Protein AF-A0A975BNE8-F1 (afdb_monomer_lite)

InterPro domains:
  IPR011604 PD-(D/E)XK endonuclease-like domain superfamily [G3DSA:3.90.320.10] (37-218)
  IPR022765 Dna2/Cas4, domain of unknown function DUF83 [PF01930] (61-216)

Structure (mmCIF, N/CA/C/O backbone):
data_AF-A0A975BNE8-F1
#
_entry.id   AF-A0A975BNE8-F1
#
loop_
_atom_site.group_PDB
_atom_site.id
_atom_site.type_symbol
_atom_site.label_atom_id
_atom_site.label_alt_id
_atom_site.label_comp_id
_atom_site.label_asym_id
_atom_site.label_entity_id
_atom_site.label_seq_id
_atom_site.pdbx_PDB_ins_code
_atom_site.Cartn_x
_atom_site.Cartn_y
_atom_site.Cartn_z
_atom_site.occupancy
_atom_site.B_iso_or_equiv
_atom_site.auth_seq_id
_atom_site.auth_comp_id
_atom_site.auth_asym_id
_atom_site.auth_atom_id
_atom_site.pdbx_PDB_model_num
ATOM 1 N N . MET A 1 1 ? 4.717 -58.106 9.404 1.00 38.81 1 MET A N 1
ATOM 2 C CA . MET A 1 1 ? 4.349 -56.757 8.925 1.00 38.81 1 MET A CA 1
ATOM 3 C C . MET A 1 1 ? 3.064 -56.900 8.132 1.00 38.81 1 MET A C 1
ATOM 5 O O . MET A 1 1 ? 2.990 -57.787 7.295 1.00 38.81 1 MET A O 1
ATOM 9 N N . ARG A 1 2 ? 2.017 -56.162 8.509 1.00 31.45 2 ARG A N 1
ATOM 10 C CA . ARG A 1 2 ? 0.697 -56.197 7.866 1.00 31.45 2 ARG A CA 1
ATOM 11 C C . ARG A 1 2 ? 0.665 -55.091 6.810 1.00 31.45 2 ARG A C 1
ATOM 13 O O . ARG A 1 2 ? 0.761 -53.933 7.193 1.00 31.45 2 ARG A O 1
ATOM 20 N N . GLU A 1 3 ? 0.488 -55.435 5.541 1.00 32.03 3 GLU A N 1
ATOM 21 C CA . GLU A 1 3 ? 0.071 -54.485 4.504 1.00 32.03 3 GLU A CA 1
ATOM 22 C C . GLU A 1 3 ? -1.384 -54.784 4.147 1.00 32.03 3 GLU A C 1
ATOM 24 O O . GLU A 1 3 ? -1.732 -55.861 3.662 1.00 32.03 3 GLU A O 1
ATOM 29 N N . GLY A 1 4 ? -2.259 -53.847 4.505 1.00 32.34 4 GLY A N 1
ATOM 30 C CA . GLY A 1 4 ? -3.682 -53.881 4.219 1.00 32.34 4 GLY A CA 1
ATOM 31 C C . GLY A 1 4 ? -4.021 -52.854 3.146 1.00 32.34 4 GLY A C 1
ATOM 32 O O . GLY A 1 4 ? -3.763 -51.675 3.334 1.00 32.34 4 GLY A O 1
ATOM 33 N N . ARG A 1 5 ? -4.594 -53.360 2.049 1.00 34.19 5 ARG A N 1
ATOM 34 C CA . ARG A 1 5 ? -5.631 -52.780 1.172 1.00 34.19 5 ARG A CA 1
ATOM 35 C C . ARG A 1 5 ? -5.728 -51.251 1.096 1.00 34.19 5 ARG A C 1
ATOM 37 O O . ARG A 1 5 ? -6.170 -50.609 2.041 1.00 34.19 5 ARG A O 1
ATOM 44 N N . ASN A 1 6 ? -5.556 -50.733 -0.117 1.00 32.12 6 ASN A N 1
ATOM 45 C CA . ASN A 1 6 ? -6.145 -49.468 -0.541 1.00 32.12 6 ASN A CA 1
ATOM 46 C C . ASN A 1 6 ? -7.027 -49.735 -1.779 1.00 32.12 6 ASN A C 1
ATOM 48 O O . ASN A 1 6 ? -6.474 -50.090 -2.822 1.00 32.12 6 ASN A O 1
ATOM 52 N N . PRO A 1 7 ? -8.369 -49.668 -1.694 1.00 36.06 7 PRO A N 1
ATOM 53 C CA . PRO A 1 7 ? -9.224 -49.668 -2.869 1.00 36.06 7 PRO A CA 1
ATOM 54 C C . PRO A 1 7 ? -9.505 -48.236 -3.347 1.00 36.06 7 PRO A C 1
ATOM 56 O O . PRO A 1 7 ? -9.566 -47.287 -2.572 1.00 36.06 7 PRO A O 1
ATOM 59 N N . ALA A 1 8 ? -9.646 -48.141 -4.664 1.00 29.88 8 ALA A N 1
ATOM 60 C CA . ALA A 1 8 ? -9.825 -46.959 -5.491 1.00 29.88 8 ALA A CA 1
ATOM 61 C C . ALA A 1 8 ? -10.967 -46.011 -5.081 1.00 29.88 8 ALA A C 1
ATOM 63 O O . ALA A 1 8 ? -12.003 -46.452 -4.589 1.00 29.88 8 ALA A O 1
ATOM 64 N N . PHE A 1 9 ? -10.820 -44.734 -5.449 1.00 28.14 9 PHE A N 1
ATOM 65 C CA . PHE A 1 9 ? -11.946 -43.850 -5.750 1.00 28.14 9 PHE A CA 1
ATOM 66 C C . PHE A 1 9 ? -11.742 -43.208 -7.131 1.00 28.14 9 PHE A C 1
ATOM 68 O O . PHE A 1 9 ? -10.725 -42.569 -7.396 1.00 28.14 9 PHE A O 1
ATOM 75 N N . SER A 1 10 ? -12.712 -43.471 -8.005 1.00 30.00 10 SER A N 1
ATOM 76 C CA . SER A 1 10 ? -12.930 -42.885 -9.333 1.00 30.00 10 SER A CA 1
ATOM 77 C C . SER A 1 10 ? -13.684 -41.551 -9.188 1.00 30.00 10 SER A C 1
ATOM 79 O O . SER A 1 10 ? -14.381 -41.386 -8.184 1.00 30.00 10 SER A O 1
ATOM 81 N N . PRO A 1 11 ? -13.568 -40.614 -10.150 1.00 40.56 11 PRO A N 1
ATOM 82 C CA . PRO A 1 11 ? -14.193 -39.296 -10.079 1.00 40.56 11 PRO A CA 1
ATOM 83 C C . PRO A 1 11 ? -15.643 -39.340 -10.577 1.00 40.56 11 PRO A C 1
ATOM 85 O O . PRO A 1 11 ? -15.909 -40.028 -11.557 1.00 40.56 11 PRO A O 1
ATOM 88 N N . ASP A 1 12 ? -16.551 -38.641 -9.890 1.00 29.58 12 ASP A N 1
ATOM 89 C CA . ASP A 1 12 ? -17.676 -37.856 -10.436 1.00 29.58 12 ASP A CA 1
ATOM 90 C C . ASP A 1 12 ? -18.656 -37.438 -9.318 1.00 29.58 12 ASP A C 1
ATOM 92 O O . ASP A 1 12 ? -18.679 -38.043 -8.252 1.00 29.58 12 ASP A O 1
ATOM 96 N N . GLU A 1 13 ? -19.461 -36.408 -9.614 1.00 30.89 13 GLU A N 1
ATOM 97 C CA . GLU A 1 13 ? -20.483 -35.702 -8.805 1.00 30.89 13 GLU A CA 1
ATOM 98 C C . GLU A 1 13 ? -19.982 -34.477 -8.010 1.00 30.89 13 GLU A C 1
ATOM 100 O O . GLU A 1 13 ? -19.111 -34.569 -7.157 1.00 30.89 13 GLU A O 1
ATOM 105 N N . ALA A 1 14 ? -20.514 -33.263 -8.167 1.00 29.80 14 ALA A N 1
ATOM 106 C CA . ALA A 1 14 ? -21.533 -32.733 -9.066 1.00 29.80 14 ALA A CA 1
ATOM 107 C C . ALA A 1 14 ? -21.397 -31.194 -9.082 1.00 29.80 14 ALA A C 1
ATOM 109 O O . ALA A 1 14 ? -21.245 -30.559 -8.037 1.00 29.80 14 ALA A O 1
ATOM 110 N N . LEU A 1 15 ? -21.460 -30.592 -10.271 1.00 28.80 15 LEU A N 1
ATOM 111 C CA . LEU A 1 15 ? -21.579 -29.145 -10.465 1.00 28.80 15 LEU A CA 1
ATOM 112 C C . LEU A 1 15 ? -22.997 -28.694 -10.074 1.00 28.80 15 LEU A C 1
ATOM 114 O O . LEU A 1 15 ? -23.976 -29.145 -10.665 1.00 28.80 15 LEU A O 1
ATOM 118 N N . SER A 1 16 ? -23.101 -27.790 -9.098 1.00 30.81 16 SER A N 1
ATOM 119 C CA . SER A 1 16 ? -24.339 -27.063 -8.778 1.00 30.81 16 SER A CA 1
ATOM 120 C C . SER A 1 16 ? -24.470 -25.822 -9.684 1.00 30.81 16 SER A C 1
ATOM 122 O O . SER A 1 16 ? -23.451 -25.171 -9.934 1.00 30.81 16 SER A O 1
ATOM 124 N N . PRO A 1 17 ? -25.672 -25.462 -10.187 1.00 32.69 17 PRO A N 1
ATOM 125 C CA . PRO A 1 17 ? -25.829 -24.478 -11.262 1.00 32.69 17 PRO A CA 1
ATOM 126 C C . PRO A 1 17 ? -25.855 -23.006 -10.809 1.00 32.69 17 PRO A C 1
ATOM 128 O O . PRO A 1 17 ? -25.971 -22.126 -11.655 1.00 32.69 17 PRO A O 1
ATOM 131 N N . ASP A 1 18 ? -25.672 -22.706 -9.521 1.00 37.25 18 ASP A N 1
ATOM 132 C CA . ASP A 1 18 ? -25.600 -21.329 -9.013 1.00 37.25 18 ASP A CA 1
ATOM 133 C C . ASP A 1 18 ? -24.194 -21.011 -8.480 1.00 37.25 18 ASP A C 1
ATOM 135 O O . ASP A 1 18 ? -23.892 -21.131 -7.292 1.00 37.25 18 ASP A O 1
ATOM 139 N N . GLY A 1 19 ? -23.308 -20.596 -9.391 1.00 33.34 19 GLY A N 1
ATOM 140 C CA . GLY A 1 19 ? -21.897 -20.267 -9.151 1.00 33.34 19 GLY A CA 1
ATOM 141 C C . GLY A 1 19 ? -21.650 -18.984 -8.347 1.00 33.34 19 GLY A C 1
ATOM 142 O O . GLY A 1 19 ? -20.956 -18.084 -8.811 1.00 33.34 19 GLY A O 1
ATOM 143 N N . LYS A 1 20 ? -22.185 -18.887 -7.127 1.00 32.69 20 LYS A N 1
ATOM 144 C CA . LYS A 1 20 ? -21.753 -17.894 -6.132 1.00 32.69 20 LYS A CA 1
ATOM 145 C C . LYS A 1 20 ? -21.085 -18.613 -4.970 1.00 32.69 20 LYS A C 1
ATOM 147 O O . LYS A 1 20 ? -21.759 -19.089 -4.058 1.00 32.69 20 LYS A O 1
ATOM 152 N N . SER A 1 21 ? -19.752 -18.640 -4.967 1.00 28.30 21 SER A N 1
ATOM 153 C CA . SER A 1 21 ? -18.983 -18.958 -3.766 1.00 28.30 21 SER A CA 1
ATOM 154 C C . SER A 1 21 ? -19.220 -17.851 -2.737 1.00 28.30 21 SER A C 1
ATOM 15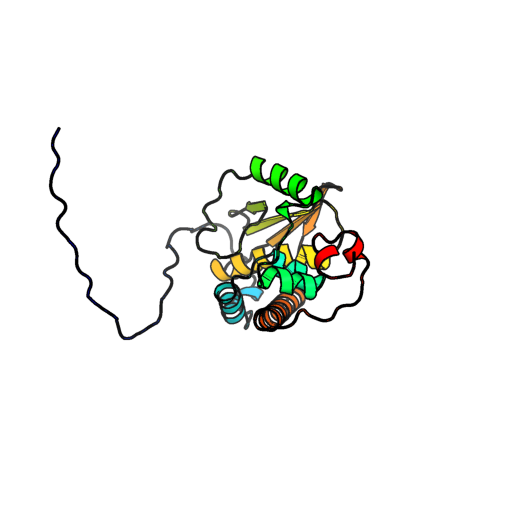6 O O . SER A 1 21 ? -18.531 -16.832 -2.710 1.00 28.30 21 SER A O 1
ATOM 158 N N . ARG A 1 22 ? -20.232 -18.017 -1.881 1.00 30.34 22 ARG A N 1
ATOM 159 C CA . ARG A 1 22 ? -20.265 -17.289 -0.614 1.00 30.34 22 ARG A CA 1
ATOM 160 C C . ARG A 1 22 ? -19.103 -17.823 0.208 1.00 30.34 22 ARG A C 1
ATOM 162 O O . ARG A 1 22 ? -19.203 -18.907 0.774 1.00 30.34 22 ARG A O 1
ATOM 169 N N . VAL A 1 23 ? -18.001 -17.081 0.238 1.00 34.25 23 VAL A N 1
ATOM 170 C CA . VAL A 1 23 ? -16.924 -17.315 1.197 1.00 34.25 23 VAL A CA 1
ATOM 171 C C . VAL A 1 23 ? -17.537 -17.118 2.581 1.00 34.25 23 VAL A C 1
ATOM 173 O O . VAL A 1 23 ? -17.843 -16.003 2.999 1.00 34.25 23 VAL A O 1
ATOM 176 N N . SER A 1 24 ? -17.822 -18.223 3.260 1.00 28.88 24 SER A N 1
ATOM 177 C CA . SER A 1 24 ? -18.236 -18.225 4.653 1.00 28.88 24 SER A CA 1
ATOM 178 C C . SER A 1 24 ? -17.028 -17.827 5.498 1.00 28.88 24 SER A C 1
ATOM 180 O O . SER A 1 24 ? -16.169 -18.661 5.779 1.00 28.88 24 SER A O 1
ATOM 182 N N . LEU A 1 25 ? -16.947 -16.548 5.871 1.00 36.34 25 LEU A N 1
ATOM 183 C CA . LEU A 1 25 ? -16.030 -16.077 6.908 1.00 36.34 25 LEU A CA 1
ATOM 184 C C . LEU A 1 25 ? -16.279 -16.893 8.192 1.00 36.34 25 LEU A C 1
ATOM 186 O O . LEU A 1 25 ? -17.440 -17.030 8.598 1.00 36.34 25 LEU A O 1
ATOM 190 N N . PRO A 1 26 ? -15.240 -17.458 8.832 1.00 31.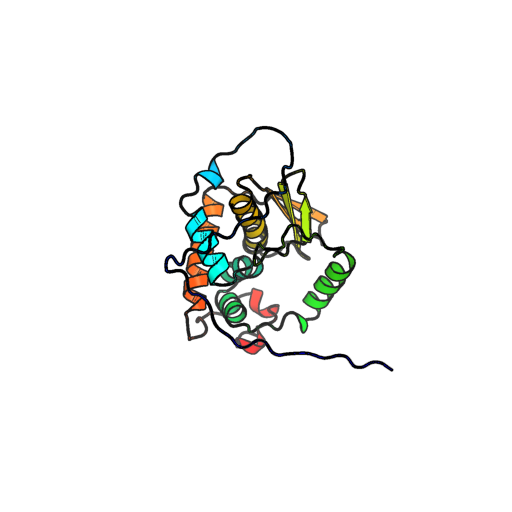69 26 PRO A N 1
ATOM 191 C CA . PRO A 1 26 ? -15.412 -18.204 10.067 1.00 31.69 26 PRO A CA 1
ATOM 192 C C . PRO A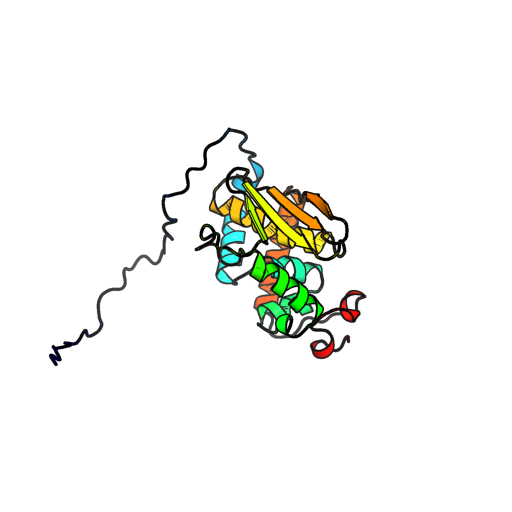 1 26 ? -16.008 -17.295 11.148 1.00 31.69 26 PRO A C 1
ATOM 194 O O . PRO A 1 26 ? -15.519 -16.206 11.444 1.00 31.69 26 PRO A O 1
ATOM 197 N N . LEU A 1 27 ? -17.106 -17.773 11.725 1.00 32.53 27 LEU A N 1
ATOM 198 C CA . LEU A 1 27 ? -17.965 -17.117 12.709 1.00 32.53 27 LEU A CA 1
ATOM 199 C C . LEU A 1 27 ? -17.313 -17.075 14.103 1.00 32.53 27 LEU A C 1
ATOM 201 O O . LEU A 1 27 ? -17.910 -17.502 15.079 1.00 32.53 27 LEU A O 1
ATOM 205 N N . PHE A 1 28 ? -16.079 -16.593 14.229 1.00 35.22 28 PHE A N 1
ATOM 206 C CA . PHE A 1 28 ? -15.416 -16.493 15.531 1.00 35.22 28 PHE A CA 1
ATOM 207 C C . PHE A 1 28 ? -14.425 -15.340 15.559 1.00 35.22 28 PHE A C 1
ATOM 209 O O . PHE A 1 28 ? -13.257 -15.598 15.379 1.00 35.22 28 PHE A O 1
ATOM 216 N N . PHE A 1 29 ? -14.864 -14.102 15.817 1.00 35.12 29 PHE A N 1
ATOM 217 C CA . PHE A 1 29 ? -14.046 -13.058 16.469 1.00 35.12 29 PHE A CA 1
ATOM 218 C C . PHE A 1 29 ? -14.952 -11.909 16.945 1.00 35.12 29 PHE A C 1
ATOM 220 O O . PHE A 1 29 ? -15.030 -10.829 16.360 1.00 35.12 29 PHE A O 1
ATOM 227 N N . PHE A 1 30 ? -15.675 -12.135 18.044 1.00 34.56 30 PHE A N 1
ATOM 228 C CA . PHE A 1 30 ? -16.283 -11.043 18.804 1.00 34.56 30 PHE A CA 1
ATOM 229 C C . PHE A 1 30 ? -15.216 -10.436 19.721 1.00 34.56 30 PHE A C 1
ATOM 231 O O . PHE A 1 30 ? -15.018 -10.885 20.843 1.00 34.56 30 PHE A O 1
ATOM 238 N N . CYS A 1 31 ? -14.521 -9.403 19.248 1.00 32.38 31 CYS A N 1
ATOM 239 C CA . CYS A 1 31 ? -13.783 -8.501 20.131 1.00 32.38 31 CYS A CA 1
ATOM 240 C C . CYS A 1 31 ? -14.790 -7.492 20.734 1.00 32.38 31 CYS A C 1
ATOM 242 O O . CYS A 1 31 ? -15.423 -6.755 19.966 1.00 32.38 31 CYS A O 1
ATOM 244 N N . PRO A 1 32 ? -15.019 -7.454 22.058 1.00 43.28 32 PRO A N 1
ATOM 245 C CA . PRO A 1 32 ? -15.711 -6.337 22.694 1.00 43.28 32 PRO A CA 1
ATOM 246 C C . PRO A 1 32 ? -14.697 -5.180 22.764 1.00 43.28 32 PRO A C 1
ATOM 248 O O . PRO A 1 32 ? -13.552 -5.402 23.119 1.00 43.28 32 PRO A O 1
ATOM 251 N N . VAL A 1 33 ? -15.008 -3.950 22.354 1.00 41.81 33 VAL A N 1
ATOM 252 C CA . VAL A 1 33 ? -15.482 -2.913 23.282 1.00 41.81 33 VAL A CA 1
ATOM 253 C C . VAL A 1 33 ? -15.840 -1.628 22.496 1.00 41.81 33 VAL A C 1
ATOM 255 O O . VAL A 1 33 ? -15.192 -1.240 21.536 1.00 41.81 33 VAL A O 1
ATOM 258 N N . HIS A 1 34 ? -16.924 -0.998 22.955 1.00 36.22 34 HIS A N 1
ATOM 259 C CA . HIS A 1 34 ? -17.346 0.410 22.838 1.00 36.22 34 HIS A CA 1
ATOM 260 C C . HIS A 1 34 ? -17.423 1.115 21.469 1.00 36.22 34 HIS A C 1
ATOM 262 O O . HIS A 1 34 ? -16.514 1.780 20.992 1.00 36.22 34 HIS A O 1
ATOM 268 N N . LYS A 1 35 ? -18.665 1.127 20.964 1.00 38.75 35 LYS A N 1
ATOM 269 C CA . LYS A 1 35 ? -19.410 2.273 20.404 1.00 38.75 35 LYS A CA 1
ATOM 270 C C . LYS A 1 35 ? -18.641 3.608 20.272 1.00 38.75 35 LYS A C 1
ATOM 272 O O . LYS A 1 35 ? -18.944 4.565 20.979 1.00 38.75 35 LYS A O 1
ATOM 277 N N . ARG A 1 36 ? -17.808 3.735 19.244 1.00 38.38 36 ARG A N 1
ATOM 278 C CA . ARG A 1 36 ? -17.895 4.851 18.290 1.00 38.38 36 ARG A CA 1
ATOM 279 C C . ARG A 1 36 ? -17.715 4.260 16.902 1.00 38.38 36 ARG A C 1
ATOM 281 O O . ARG A 1 36 ? -16.609 4.026 16.446 1.00 38.38 36 ARG A O 1
ATOM 288 N N . ARG A 1 37 ? -18.844 3.924 16.278 1.00 39.25 37 ARG A N 1
ATOM 289 C CA . ARG A 1 37 ? -18.882 3.597 14.855 1.00 39.25 37 ARG A CA 1
ATOM 290 C C . ARG A 1 37 ? -18.571 4.890 14.113 1.00 39.25 37 ARG A C 1
ATOM 292 O O . ARG A 1 37 ? -19.420 5.780 14.124 1.00 39.25 37 ARG A O 1
ATOM 299 N N . THR A 1 38 ? -17.405 5.018 13.497 1.00 48.59 38 THR A N 1
ATOM 300 C CA . THR A 1 38 ? -17.226 6.064 12.490 1.00 48.59 38 THR A CA 1
ATOM 301 C C . THR A 1 38 ? -17.722 5.511 11.162 1.00 48.59 38 THR A C 1
ATOM 303 O O . THR A 1 38 ? -17.348 4.431 10.716 1.00 48.59 38 THR A O 1
ATOM 306 N N . ILE A 1 39 ? -18.656 6.247 10.573 1.00 56.69 39 ILE A N 1
ATOM 307 C CA . ILE A 1 39 ? -19.514 5.848 9.452 1.00 56.69 39 ILE A CA 1
ATOM 308 C C . ILE A 1 39 ? -18.732 5.744 8.122 1.00 56.69 39 ILE A C 1
ATOM 310 O O . ILE A 1 39 ? -19.223 5.170 7.154 1.00 56.69 39 ILE A O 1
ATOM 314 N N . MET A 1 40 ? -17.506 6.276 8.067 1.00 65.94 40 MET A N 1
ATOM 315 C CA . MET A 1 40 ? -16.811 6.563 6.808 1.00 65.94 40 MET A CA 1
ATOM 316 C C . MET A 1 40 ? -16.498 5.325 5.961 1.00 65.94 40 MET A C 1
ATOM 318 O O . MET A 1 40 ? -16.820 5.329 4.778 1.00 65.94 40 MET A O 1
ATOM 322 N N . ILE A 1 41 ? -15.924 4.259 6.534 1.00 69.31 41 ILE A N 1
ATOM 323 C CA . ILE A 1 41 ? -15.561 3.066 5.743 1.00 69.31 41 ILE A CA 1
ATOM 324 C C . ILE A 1 41 ? -16.802 2.238 5.386 1.00 69.31 41 ILE A C 1
ATOM 326 O O . ILE A 1 41 ? -16.898 1.743 4.268 1.00 69.31 41 ILE A O 1
ATOM 330 N N . GLN A 1 42 ? -17.793 2.153 6.283 1.00 65.06 42 GLN A N 1
ATOM 331 C CA . GLN A 1 42 ? -19.050 1.437 6.012 1.00 65.06 42 GLN A CA 1
ATOM 332 C C . GLN A 1 42 ? -19.876 2.093 4.894 1.00 65.06 42 GLN A C 1
ATOM 334 O O . GLN A 1 42 ? -20.613 1.404 4.196 1.00 65.06 42 GLN A O 1
ATOM 339 N N . ASN A 1 43 ? -19.721 3.404 4.695 1.00 77.19 43 ASN A N 1
ATOM 340 C CA . ASN A 1 43 ? -20.372 4.151 3.618 1.00 77.19 43 ASN A CA 1
ATOM 341 C C . ASN A 1 43 ? -19.441 4.431 2.430 1.00 77.19 43 ASN A C 1
ATOM 343 O O . ASN A 1 43 ? -19.821 5.154 1.502 1.00 77.19 43 ASN A O 1
ATOM 347 N N . TRP A 1 44 ? -18.221 3.892 2.433 1.00 89.75 44 TRP A N 1
ATOM 348 C CA . TRP A 1 44 ? -17.315 4.070 1.313 1.00 89.75 44 TRP A CA 1
ATOM 349 C C . TRP A 1 44 ? -17.818 3.246 0.129 1.00 89.75 44 TRP A C 1
ATOM 351 O O . TRP A 1 44 ? -17.635 2.034 0.068 1.00 89.75 44 TRP A O 1
ATOM 361 N N . LYS A 1 45 ? -18.443 3.923 -0.841 1.00 91.31 45 LYS A N 1
ATOM 362 C CA . LYS A 1 45 ? -19.098 3.314 -2.016 1.00 91.31 45 LYS A CA 1
ATOM 363 C C . LYS A 1 45 ? -18.216 2.369 -2.847 1.00 91.31 45 LYS A C 1
ATOM 365 O O . LYS A 1 45 ? -18.732 1.638 -3.683 1.00 91.31 45 LYS A O 1
ATOM 370 N N . HIS A 1 46 ? -16.899 2.424 -2.658 1.00 94.12 46 HIS A N 1
ATOM 371 C CA . HIS A 1 46 ? -15.923 1.614 -3.375 1.00 94.12 46 HIS A CA 1
ATOM 372 C C . HIS A 1 46 ? -15.455 0.375 -2.603 1.00 94.12 46 HIS A C 1
ATOM 374 O O . HIS A 1 46 ? -14.678 -0.385 -3.168 1.00 94.12 46 HIS A O 1
ATOM 380 N N . ALA A 1 47 ? -15.898 0.150 -1.359 1.00 91.06 47 ALA A N 1
ATOM 381 C CA . ALA A 1 47 ? -15.382 -0.916 -0.495 1.00 91.06 47 ALA A CA 1
ATOM 382 C C . ALA A 1 47 ? -15.410 -2.302 -1.163 1.00 91.06 47 ALA A C 1
ATOM 384 O O . ALA A 1 47 ? -14.366 -2.944 -1.268 1.00 91.06 47 ALA A O 1
ATOM 385 N N . ASP A 1 48 ? -16.566 -2.715 -1.689 1.00 89.12 48 ASP A N 1
ATOM 386 C CA . ASP A 1 48 ? -16.729 -4.030 -2.321 1.00 89.12 48 ASP A CA 1
ATOM 387 C C . ASP A 1 48 ? -15.875 -4.167 -3.589 1.00 89.12 48 ASP A C 1
ATOM 389 O O . ASP A 1 48 ? -15.161 -5.152 -3.762 1.00 89.12 48 ASP A O 1
ATOM 393 N N . ALA A 1 49 ? -15.899 -3.152 -4.458 1.00 94.31 49 ALA A N 1
ATOM 394 C CA . ALA A 1 49 ? -15.125 -3.151 -5.700 1.00 94.31 49 ALA A CA 1
ATOM 395 C C . ALA A 1 49 ? -13.610 -3.098 -5.440 1.00 94.31 49 ALA A C 1
ATOM 397 O O . ALA A 1 49 ? -12.823 -3.683 -6.179 1.00 94.31 49 ALA A O 1
ATOM 398 N N . PHE A 1 50 ? -13.189 -2.396 -4.388 1.00 94.94 50 PHE A N 1
ATOM 399 C CA . PHE A 1 50 ? -11.796 -2.340 -3.969 1.00 94.94 50 PHE A CA 1
ATOM 400 C C . PHE A 1 50 ? -11.338 -3.704 -3.454 1.00 94.94 50 PHE A C 1
ATOM 402 O O . PHE A 1 50 ? -10.288 -4.184 -3.875 1.00 94.94 50 PHE A O 1
ATOM 409 N N . TYR A 1 51 ? -12.131 -4.332 -2.581 1.00 87.56 51 TYR A N 1
ATOM 410 C CA . TYR A 1 51 ? -11.834 -5.653 -2.035 1.00 87.56 51 TYR A CA 1
ATOM 411 C C . TYR A 1 51 ? -11.753 -6.710 -3.144 1.00 87.56 51 TYR A C 1
ATOM 413 O O . TYR A 1 51 ? -10.766 -7.436 -3.215 1.00 87.56 51 TYR A O 1
ATOM 421 N N . GLU A 1 52 ? -12.740 -6.746 -4.047 1.00 89.94 52 GLU A N 1
ATOM 422 C CA . GLU A 1 52 ? -12.751 -7.643 -5.212 1.00 89.94 52 GLU A CA 1
ATOM 423 C C . GLU A 1 52 ? -11.487 -7.487 -6.056 1.00 89.94 52 GLU A C 1
ATOM 425 O O . GLU A 1 52 ? -10.821 -8.475 -6.358 1.00 89.94 52 GLU A O 1
ATOM 430 N N . ARG A 1 53 ? -11.115 -6.247 -6.395 1.00 94.06 53 ARG A N 1
ATOM 431 C CA . ARG A 1 53 ? -9.939 -5.982 -7.226 1.00 94.06 53 ARG A CA 1
ATOM 432 C C . ARG A 1 53 ? -8.653 -6.429 -6.543 1.00 94.06 53 ARG A C 1
ATOM 434 O O . ARG A 1 53 ? -7.766 -6.973 -7.200 1.00 94.06 53 ARG A O 1
ATOM 441 N N . VAL A 1 54 ? -8.533 -6.166 -5.242 1.00 89.06 54 VAL A N 1
ATOM 442 C CA . VAL A 1 54 ? -7.376 -6.580 -4.442 1.00 89.06 54 VAL A CA 1
ATOM 443 C C . VAL A 1 54 ? -7.248 -8.098 -4.428 1.00 89.06 54 VAL A C 1
ATOM 445 O O . VAL A 1 54 ? -6.149 -8.595 -4.666 1.00 89.06 54 VAL A O 1
ATOM 448 N N . ASP A 1 55 ? -8.348 -8.813 -4.205 1.00 85.12 55 ASP A N 1
ATOM 449 C CA . ASP A 1 55 ? -8.374 -10.275 -4.159 1.00 85.12 55 ASP A CA 1
ATOM 450 C C . ASP A 1 55 ? -8.053 -10.889 -5.530 1.00 85.12 55 ASP A C 1
ATOM 452 O O . ASP A 1 55 ? -7.073 -11.621 -5.674 1.00 85.12 55 ASP A O 1
ATOM 456 N N . ARG A 1 56 ? -8.787 -10.491 -6.579 1.00 91.19 56 ARG A N 1
ATOM 457 C CA . ARG A 1 56 ? -8.616 -11.009 -7.946 1.00 91.19 56 ARG A CA 1
ATOM 458 C C . ARG A 1 56 ? -7.200 -10.826 -8.488 1.00 91.19 56 ARG A C 1
ATOM 460 O O . ARG A 1 56 ? -6.711 -11.685 -9.218 1.00 91.19 56 ARG A O 1
ATOM 467 N N . LEU A 1 57 ? -6.559 -9.697 -8.188 1.00 89.50 57 LEU A N 1
ATOM 468 C CA . LEU A 1 57 ? -5.210 -9.384 -8.673 1.00 89.50 57 LEU A CA 1
ATOM 469 C C . LEU A 1 57 ? -4.103 -9.787 -7.689 1.00 89.50 57 LEU A C 1
ATOM 471 O O . LEU A 1 57 ? -2.930 -9.551 -7.979 1.00 89.50 57 LEU A O 1
ATOM 475 N N . GLY A 1 58 ? -4.442 -10.346 -6.523 1.00 87.88 58 GLY A N 1
ATOM 476 C CA . GLY A 1 58 ? -3.465 -10.680 -5.489 1.00 87.88 58 GLY A CA 1
ATOM 477 C C . GLY A 1 58 ? -2.670 -9.464 -4.994 1.00 87.88 58 GLY A C 1
ATOM 478 O O . GLY A 1 58 ? -1.460 -9.551 -4.776 1.00 87.88 58 GLY A O 1
ATOM 479 N N . LEU A 1 59 ? -3.313 -8.299 -4.849 1.00 89.38 59 LEU A N 1
ATOM 480 C CA . LEU A 1 59 ? -2.640 -7.075 -4.407 1.00 89.38 59 LEU A CA 1
ATOM 481 C C . LEU A 1 59 ? -2.295 -7.137 -2.916 1.00 89.38 59 LEU A C 1
ATOM 483 O O . LEU A 1 59 ? -2.968 -7.763 -2.104 1.00 89.38 59 LEU A O 1
ATOM 487 N N . HIS A 1 60 ? -1.217 -6.453 -2.542 1.00 90.38 60 HIS A N 1
ATOM 488 C CA . HIS A 1 60 ? -0.612 -6.492 -1.209 1.00 90.38 60 HIS A CA 1
ATOM 489 C C . HIS A 1 60 ? -0.107 -5.092 -0.866 1.00 90.38 60 HIS A C 1
ATOM 491 O O . HIS A 1 60 ? 0.090 -4.267 -1.763 1.00 90.38 60 HIS A O 1
ATOM 497 N N . GLY A 1 61 ? 0.200 -4.827 0.404 1.00 90.19 61 GLY A N 1
ATOM 498 C CA . GLY A 1 61 ? 0.610 -3.490 0.850 1.00 90.19 61 GLY A CA 1
ATOM 499 C C . GLY A 1 61 ? 1.790 -2.889 0.066 1.00 90.19 61 GLY A C 1
ATOM 500 O O . GLY A 1 61 ? 1.792 -1.696 -0.244 1.00 90.19 61 GLY A O 1
ATOM 501 N N . LEU A 1 62 ? 2.766 -3.711 -0.339 1.00 90.88 62 LEU A N 1
ATOM 502 C CA . LEU A 1 62 ? 3.902 -3.252 -1.148 1.00 90.88 62 LEU A CA 1
ATOM 503 C C . LEU A 1 62 ? 3.494 -2.735 -2.534 1.00 90.88 62 LEU A C 1
ATOM 505 O O . LEU A 1 62 ? 4.114 -1.788 -3.018 1.00 90.88 62 LEU A O 1
ATOM 509 N N . HIS A 1 63 ? 2.445 -3.282 -3.154 1.00 94.88 63 HIS A N 1
ATOM 510 C CA . HIS A 1 63 ? 1.941 -2.795 -4.442 1.00 94.88 63 HIS A CA 1
ATOM 511 C C . HIS A 1 63 ? 1.483 -1.333 -4.333 1.00 94.88 63 HIS A C 1
ATOM 513 O O . HIS A 1 63 ? 1.870 -0.491 -5.147 1.00 94.88 63 HIS A O 1
ATOM 519 N N . PHE A 1 64 ? 0.760 -1.001 -3.260 1.00 96.25 64 PHE A N 1
ATOM 520 C CA . PHE A 1 64 ? 0.286 0.356 -2.981 1.00 96.25 64 PHE A CA 1
ATOM 521 C C . PHE A 1 64 ? 1.410 1.333 -2.618 1.00 96.25 64 PHE A C 1
ATOM 523 O O . PHE A 1 64 ? 1.317 2.521 -2.929 1.00 96.25 64 PHE A O 1
ATOM 530 N N . GLN A 1 65 ? 2.512 0.851 -2.038 1.00 94.81 65 GLN A N 1
ATOM 531 C CA . GLN A 1 65 ? 3.730 1.654 -1.924 1.00 94.81 65 GLN A CA 1
ATOM 532 C C . GLN A 1 65 ? 4.384 1.868 -3.295 1.00 94.81 65 GLN A C 1
ATOM 534 O O . GLN A 1 65 ? 4.805 2.975 -3.631 1.00 94.81 65 GLN A O 1
ATOM 539 N N . HIS A 1 66 ? 4.534 0.804 -4.084 1.00 94.62 66 HIS A N 1
ATOM 540 C CA . HIS A 1 66 ? 5.311 0.828 -5.320 1.00 94.62 66 HIS A CA 1
ATOM 541 C C . HIS A 1 66 ? 4.680 1.696 -6.394 1.00 94.62 66 HIS A C 1
ATOM 543 O O . HIS A 1 66 ? 5.412 2.455 -7.023 1.00 94.62 66 HIS A O 1
ATOM 549 N N . VAL A 1 67 ? 3.358 1.655 -6.562 1.00 96.56 67 VAL A N 1
ATOM 550 C CA . VAL A 1 67 ? 2.678 2.459 -7.590 1.00 96.56 67 VAL A CA 1
ATOM 551 C C . VAL A 1 67 ? 2.863 3.961 -7.363 1.00 96.56 67 VAL A C 1
ATOM 553 O O . VAL A 1 67 ? 3.031 4.709 -8.320 1.00 96.56 67 VAL A O 1
ATOM 556 N N . VAL A 1 68 ? 2.961 4.391 -6.099 1.00 95.19 68 VAL A N 1
ATOM 557 C CA . VAL A 1 68 ? 3.253 5.785 -5.725 1.00 95.19 68 VAL A CA 1
ATOM 558 C C . VAL A 1 68 ? 4.726 6.138 -5.945 1.00 95.19 68 VAL A C 1
ATOM 560 O O . VAL A 1 68 ? 5.051 7.264 -6.311 1.00 95.19 68 VAL A O 1
ATOM 563 N N . LEU A 1 69 ? 5.640 5.194 -5.706 1.00 93.88 69 LEU A N 1
ATOM 564 C CA . LEU A 1 69 ? 7.078 5.418 -5.880 1.00 93.88 69 LEU A CA 1
ATOM 565 C C . LEU A 1 69 ? 7.499 5.452 -7.352 1.00 93.88 69 LEU A C 1
ATOM 567 O O . LEU A 1 69 ? 8.307 6.290 -7.747 1.00 93.88 69 LEU A O 1
ATOM 571 N N . CYS A 1 70 ? 7.052 4.459 -8.117 1.00 94.62 70 CYS A N 1
ATOM 572 C CA . CYS A 1 70 ? 7.444 4.214 -9.495 1.00 94.62 70 CYS A CA 1
ATOM 573 C C . CYS A 1 70 ? 6.552 3.122 -10.101 1.00 94.62 70 CYS A C 1
ATOM 575 O O . CYS A 1 70 ? 6.626 1.954 -9.716 1.00 94.62 70 CYS A O 1
ATOM 577 N N . GLU A 1 71 ? 5.777 3.469 -11.123 1.00 95.06 71 GLU A N 1
ATOM 578 C CA . GLU A 1 71 ? 4.913 2.505 -11.810 1.00 95.06 71 GLU A CA 1
ATOM 579 C C . GLU A 1 71 ? 5.676 1.354 -12.463 1.00 95.06 71 GLU A C 1
ATOM 581 O O . GLU A 1 71 ? 5.182 0.234 -12.481 1.00 95.06 71 GLU A O 1
ATOM 586 N N . ARG A 1 72 ? 6.898 1.592 -12.960 1.00 93.81 72 ARG A N 1
ATOM 587 C CA . ARG A 1 72 ? 7.739 0.518 -13.509 1.00 93.81 72 ARG A CA 1
ATOM 588 C C . ARG A 1 72 ? 8.076 -0.519 -12.440 1.00 93.81 72 ARG A C 1
ATOM 590 O O . ARG A 1 72 ? 8.038 -1.713 -12.710 1.00 93.81 72 ARG A O 1
ATOM 597 N N . ARG A 1 73 ? 8.360 -0.063 -11.217 1.00 92.75 73 ARG A N 1
ATOM 598 C CA . ARG A 1 73 ? 8.578 -0.948 -10.069 1.00 92.75 73 ARG A CA 1
ATOM 599 C C . ARG A 1 73 ? 7.300 -1.700 -9.701 1.00 92.75 73 ARG A C 1
ATOM 601 O O . ARG A 1 73 ? 7.378 -2.887 -9.420 1.00 92.75 73 ARG A O 1
ATOM 608 N N . ALA A 1 74 ? 6.148 -1.030 -9.699 1.00 95.12 74 ALA A N 1
ATOM 609 C CA . ALA A 1 74 ? 4.868 -1.684 -9.428 1.00 95.12 74 ALA A CA 1
ATOM 610 C C . ALA A 1 74 ? 4.545 -2.760 -10.475 1.00 95.12 74 ALA A C 1
ATOM 612 O O . ALA A 1 74 ? 4.210 -3.878 -10.105 1.00 95.12 74 ALA A O 1
ATOM 613 N N . TRP A 1 75 ? 4.736 -2.445 -11.758 1.00 95.69 75 TRP A N 1
ATOM 614 C CA . TRP A 1 75 ? 4.588 -3.384 -12.867 1.00 95.69 75 TRP A CA 1
ATOM 615 C C . TRP A 1 75 ? 5.501 -4.601 -12.694 1.00 95.69 75 TRP A C 1
ATOM 617 O O . TRP A 1 75 ? 5.024 -5.724 -12.720 1.00 95.69 75 TRP A O 1
ATOM 627 N N . MET A 1 76 ? 6.791 -4.401 -12.402 1.00 92.50 76 MET A N 1
ATOM 628 C CA . MET A 1 76 ? 7.716 -5.521 -12.177 1.00 92.50 76 MET A CA 1
ATOM 629 C C . MET A 1 76 ? 7.238 -6.445 -11.048 1.00 92.50 76 MET A C 1
ATOM 631 O O . MET A 1 76 ? 7.269 -7.658 -11.211 1.00 92.50 76 MET A O 1
ATOM 635 N N . TYR A 1 77 ? 6.730 -5.895 -9.941 1.00 90.81 77 TYR A N 1
ATOM 636 C CA . TYR A 1 77 ? 6.186 -6.706 -8.847 1.00 90.81 77 TYR A CA 1
ATOM 637 C C . TYR A 1 77 ? 4.910 -7.466 -9.237 1.00 90.81 77 TYR A C 1
ATOM 639 O O . TYR A 1 77 ? 4.817 -8.649 -8.927 1.00 90.81 77 TYR A O 1
ATOM 647 N N . LEU A 1 78 ? 3.980 -6.828 -9.956 1.00 92.69 78 LEU A N 1
ATOM 648 C CA . LEU A 1 78 ? 2.760 -7.477 -10.464 1.00 92.69 78 LEU A CA 1
ATOM 649 C C . LEU A 1 78 ? 3.073 -8.633 -11.426 1.00 92.69 78 LEU A C 1
ATOM 651 O O . LEU A 1 78 ? 2.357 -9.626 -11.463 1.00 92.69 78 LEU A O 1
ATOM 655 N N . HIS A 1 79 ? 4.174 -8.520 -12.170 1.00 91.19 79 HIS A N 1
ATOM 656 C CA . HIS A 1 79 ? 4.658 -9.533 -13.110 1.00 91.19 79 HIS A CA 1
ATOM 657 C C . HIS A 1 79 ? 5.691 -10.489 -12.482 1.00 91.19 79 HIS A C 1
ATOM 659 O O . HIS A 1 79 ? 6.435 -11.160 -13.192 1.00 91.19 79 HIS A O 1
ATOM 665 N N . ASN A 1 80 ? 5.743 -10.572 -11.144 1.00 87.50 80 ASN A N 1
ATOM 666 C CA . ASN A 1 80 ? 6.614 -11.469 -10.367 1.00 87.50 80 ASN A CA 1
ATOM 667 C C . ASN A 1 80 ? 8.130 -11.289 -10.596 1.00 87.50 80 ASN A C 1
ATOM 669 O O . ASN A 1 80 ? 8.935 -12.173 -10.302 1.00 87.50 80 ASN A O 1
ATOM 673 N N . ILE A 1 81 ? 8.549 -10.111 -11.055 1.00 86.12 81 ILE A N 1
ATOM 674 C CA . ILE A 1 81 ? 9.950 -9.711 -11.205 1.00 86.12 81 ILE A CA 1
ATOM 675 C C . ILE A 1 81 ? 10.386 -9.005 -9.912 1.00 86.12 81 ILE A C 1
ATOM 677 O O . ILE A 1 81 ? 10.282 -7.783 -9.769 1.00 86.12 81 ILE A O 1
ATOM 681 N N . ASN A 1 82 ? 10.876 -9.782 -8.941 1.00 74.19 82 ASN A N 1
ATOM 682 C CA . ASN A 1 82 ? 11.327 -9.274 -7.644 1.00 74.19 82 ASN A CA 1
ATOM 683 C C . ASN A 1 82 ? 12.711 -9.824 -7.253 1.00 74.19 82 ASN A C 1
ATOM 685 O O . ASN A 1 82 ? 12.926 -11.033 -7.195 1.00 74.19 82 ASN A O 1
ATOM 689 N N . PHE A 1 83 ? 13.632 -8.919 -6.907 1.00 69.38 83 PHE A N 1
ATOM 690 C CA . PHE A 1 83 ? 14.999 -9.231 -6.462 1.00 69.38 83 PHE A CA 1
ATOM 691 C C . PHE A 1 83 ? 15.288 -8.771 -5.028 1.00 69.38 83 PHE A C 1
ATOM 693 O O . PHE A 1 83 ? 16.446 -8.702 -4.619 1.00 69.38 83 PHE A O 1
ATOM 700 N N . ALA A 1 84 ? 14.257 -8.418 -4.254 1.00 61.50 84 ALA A N 1
ATOM 701 C CA . ALA A 1 84 ? 14.414 -7.865 -2.912 1.00 61.50 84 ALA A CA 1
ATOM 702 C C . ALA A 1 84 ? 15.262 -8.779 -2.006 1.00 61.50 84 ALA A C 1
ATOM 704 O O . ALA A 1 84 ? 16.144 -8.289 -1.308 1.00 61.50 84 ALA A O 1
ATOM 705 N N . GLN A 1 85 ? 15.091 -10.098 -2.098 1.00 55.41 85 GLN A N 1
ATOM 706 C CA . GLN A 1 85 ? 15.872 -11.102 -1.367 1.00 55.41 85 GLN A CA 1
ATOM 707 C C . GLN A 1 85 ? 17.391 -11.062 -1.638 1.00 55.41 85 GLN A C 1
ATOM 709 O O . GLN A 1 85 ? 18.175 -11.500 -0.797 1.00 55.41 85 GLN A O 1
ATOM 714 N N . TRP A 1 86 ? 17.824 -10.496 -2.766 1.00 53.91 86 TRP A N 1
ATOM 715 C CA . TRP A 1 86 ? 19.233 -10.408 -3.167 1.00 53.91 86 TRP A CA 1
ATOM 716 C C . TRP A 1 86 ? 19.884 -9.064 -2.805 1.00 53.91 86 TRP A C 1
ATOM 718 O O . TRP A 1 86 ? 21.083 -8.882 -3.003 1.00 53.91 86 TRP A O 1
ATOM 728 N N . TYR A 1 87 ? 19.122 -8.115 -2.248 1.00 51.06 87 TYR A N 1
ATOM 729 C CA . TYR A 1 87 ? 19.627 -6.793 -1.881 1.00 51.06 87 TYR A CA 1
ATOM 730 C C . TYR A 1 87 ? 19.908 -6.705 -0.373 1.00 51.06 87 TYR A C 1
ATOM 732 O O . TYR A 1 87 ? 18.998 -6.819 0.450 1.00 51.06 87 TYR A O 1
ATOM 740 N N . GLY A 1 88 ? 21.162 -6.439 0.018 1.00 51.44 88 GLY A N 1
ATOM 741 C CA . GLY A 1 88 ? 21.613 -6.522 1.421 1.00 51.44 88 GLY A CA 1
ATOM 742 C C . GLY A 1 88 ? 20.823 -5.661 2.425 1.00 51.44 88 GLY A C 1
ATOM 743 O O . GLY A 1 88 ? 20.664 -6.034 3.590 1.00 51.44 88 GLY A O 1
ATOM 744 N N . ARG A 1 89 ? 20.233 -4.539 1.978 1.00 52.69 89 ARG A N 1
ATOM 745 C CA . ARG A 1 89 ? 19.361 -3.701 2.830 1.00 52.69 89 ARG A CA 1
ATOM 746 C C . ARG A 1 89 ? 18.029 -4.377 3.174 1.00 52.69 89 ARG A C 1
ATOM 748 O O . ARG A 1 89 ? 17.498 -4.121 4.251 1.00 52.69 89 ARG A O 1
ATOM 755 N N . VAL A 1 90 ? 17.497 -5.220 2.287 1.00 51.19 90 VAL A N 1
ATOM 756 C CA . VAL A 1 90 ? 16.255 -5.973 2.518 1.00 51.19 90 VAL A CA 1
ATOM 757 C C . VAL A 1 90 ? 16.533 -7.189 3.393 1.00 51.19 90 VAL A C 1
ATOM 759 O O . VAL A 1 90 ? 15.787 -7.398 4.339 1.00 51.19 90 VAL A O 1
ATOM 762 N N . GLN A 1 91 ? 17.641 -7.909 3.180 1.00 47.38 91 GLN A N 1
ATOM 763 C CA . GLN A 1 91 ? 18.040 -9.040 4.036 1.00 47.38 91 GLN A CA 1
ATOM 764 C C . GLN A 1 91 ? 18.145 -8.638 5.514 1.00 47.38 91 GLN A C 1
ATOM 766 O O . GLN A 1 91 ? 17.672 -9.352 6.393 1.00 47.38 91 GLN A O 1
ATOM 771 N N . THR A 1 92 ? 18.674 -7.440 5.787 1.00 46.94 92 THR A N 1
ATOM 772 C CA . THR A 1 92 ? 18.710 -6.876 7.148 1.00 46.94 92 THR A CA 1
ATOM 773 C C . THR A 1 92 ? 17.307 -6.632 7.722 1.00 46.94 92 THR A C 1
ATOM 775 O O . THR A 1 92 ? 17.099 -6.759 8.927 1.00 46.94 92 THR A O 1
ATOM 778 N N . GLY A 1 93 ? 16.341 -6.258 6.879 1.00 47.88 93 GLY A N 1
ATOM 779 C CA . GLY A 1 93 ? 14.937 -6.093 7.260 1.00 47.88 93 GLY A CA 1
ATOM 780 C C . GLY A 1 93 ? 14.241 -7.432 7.507 1.00 47.88 93 GLY A C 1
ATOM 781 O O . GLY A 1 93 ? 13.612 -7.603 8.546 1.00 47.88 93 GLY A O 1
ATOM 782 N N . THR A 1 94 ? 14.422 -8.402 6.606 1.00 47.38 94 THR A N 1
ATOM 783 C CA . THR A 1 94 ? 13.857 -9.756 6.698 1.00 47.38 94 THR A CA 1
ATOM 784 C C . THR A 1 94 ? 14.382 -10.519 7.914 1.00 47.38 94 THR A C 1
ATOM 786 O O . THR A 1 94 ? 13.590 -11.127 8.623 1.00 47.38 94 THR A O 1
ATOM 789 N N . ALA A 1 95 ? 15.680 -10.424 8.225 1.00 37.62 95 ALA A N 1
ATOM 790 C CA . ALA A 1 95 ? 16.271 -11.063 9.405 1.00 37.62 95 ALA A CA 1
ATOM 791 C C . ALA A 1 95 ? 15.706 -10.513 10.731 1.00 37.62 95 ALA A C 1
ATOM 793 O O . ALA A 1 95 ? 15.522 -11.261 11.690 1.00 37.62 95 ALA A O 1
ATOM 794 N N . LYS A 1 96 ? 15.381 -9.212 10.783 1.00 40.47 96 LYS A N 1
ATOM 795 C CA . LYS A 1 96 ? 14.696 -8.591 11.934 1.00 40.47 96 LYS A CA 1
ATOM 796 C C . LYS A 1 96 ? 13.233 -9.027 12.042 1.00 40.47 96 LYS A C 1
ATOM 798 O O . LYS A 1 96 ? 12.702 -9.126 13.145 1.00 40.47 96 LYS A O 1
ATOM 803 N N . HIS A 1 97 ? 12.598 -9.298 10.903 1.00 45.78 97 HIS A N 1
ATOM 804 C CA . HIS A 1 97 ? 11.223 -9.791 10.810 1.00 45.78 97 HIS A CA 1
ATOM 805 C C . HIS A 1 97 ? 11.101 -11.245 11.275 1.00 45.78 97 HIS A C 1
ATOM 807 O O . HIS A 1 97 ? 10.244 -11.561 12.097 1.00 45.78 97 HIS A O 1
ATOM 813 N N . SER A 1 98 ? 12.027 -12.115 10.854 1.00 40.09 98 SER A N 1
ATOM 814 C CA . SER A 1 98 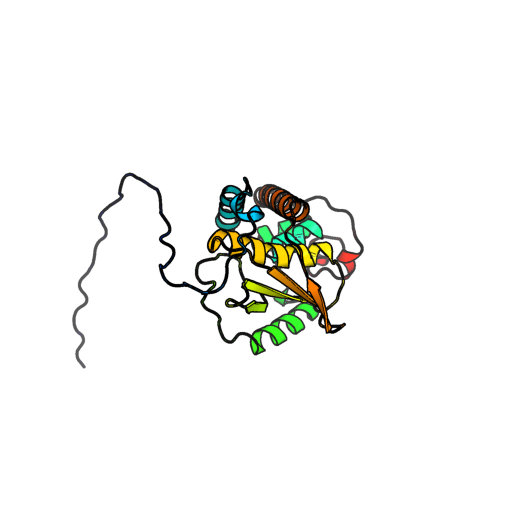? 12.035 -13.537 11.225 1.00 40.09 98 SER A CA 1
ATOM 815 C C . SER A 1 98 ? 12.202 -13.785 12.726 1.00 40.09 98 SER A C 1
ATOM 817 O O . SER A 1 98 ? 11.740 -14.803 13.227 1.00 40.09 98 SER A O 1
ATOM 819 N N . THR A 1 99 ? 12.815 -12.853 13.465 1.00 37.06 99 THR A N 1
ATOM 820 C CA . THR A 1 99 ? 12.928 -12.937 14.933 1.00 37.06 99 THR A CA 1
ATOM 821 C C . THR A 1 99 ? 11.677 -12.462 15.679 1.00 37.06 99 THR A C 1
ATOM 823 O O . THR A 1 99 ? 11.578 -12.692 16.879 1.00 37.06 99 THR A O 1
ATOM 826 N N . SER A 1 100 ? 10.729 -11.805 14.998 1.00 36.47 100 SER A N 1
ATOM 827 C CA . SER A 1 100 ? 9.504 -11.248 15.598 1.00 36.47 100 SER A CA 1
ATOM 828 C C . SER A 1 100 ? 8.225 -12.001 15.204 1.00 36.47 100 SER A C 1
ATOM 830 O O . SER A 1 100 ? 7.169 -11.734 15.774 1.00 36.47 100 SER A O 1
ATOM 832 N N . TYR A 1 101 ? 8.300 -12.939 14.253 1.00 37.22 101 TYR A N 1
ATOM 833 C CA . TYR A 1 101 ? 7.148 -13.666 13.710 1.00 37.22 101 TYR A CA 1
ATOM 834 C C . TYR A 1 101 ? 6.832 -14.946 14.502 1.00 37.22 101 TYR A C 1
ATOM 836 O O . TYR A 1 101 ? 6.964 -16.071 14.019 1.00 37.22 101 TYR A O 1
ATOM 844 N N . ALA A 1 102 ? 6.365 -14.780 15.739 1.00 34.81 102 ALA A N 1
ATOM 845 C CA . ALA A 1 102 ? 5.547 -15.798 16.396 1.00 34.81 102 ALA A CA 1
ATOM 846 C C . ALA A 1 102 ? 4.082 -15.597 15.956 1.00 34.81 102 ALA A C 1
ATOM 848 O O . ALA A 1 102 ? 3.316 -14.901 16.608 1.00 34.81 102 ALA A O 1
ATOM 849 N N . ARG A 1 103 ? 3.782 -16.146 14.771 1.00 41.47 103 ARG A N 1
ATOM 850 C CA . ARG A 1 103 ? 2.485 -16.392 14.103 1.00 41.47 103 ARG A CA 1
ATOM 851 C C . ARG A 1 103 ? 1.221 -15.824 14.774 1.00 41.47 103 ARG A C 1
ATOM 853 O O . ARG A 1 103 ? 0.666 -16.433 15.685 1.00 41.47 103 ARG A O 1
ATOM 860 N N . ASP A 1 104 ? 0.708 -14.737 14.202 1.00 48.22 104 ASP A N 1
ATOM 861 C CA . ASP A 1 104 ? -0.690 -14.322 14.334 1.00 48.22 104 ASP A CA 1
ATOM 862 C C . ASP A 1 104 ? -1.498 -14.885 13.144 1.00 48.22 104 ASP A C 1
ATOM 864 O O . ASP A 1 104 ? -1.408 -14.384 12.024 1.00 48.22 104 ASP A O 1
ATOM 868 N N . HIS A 1 105 ? -2.244 -15.968 13.382 1.00 45.69 105 HIS A N 1
ATOM 869 C CA . HIS A 1 105 ? -3.056 -16.699 12.389 1.00 45.69 105 HIS A CA 1
ATOM 870 C C . HIS A 1 105 ? -4.384 -16.001 12.030 1.00 45.69 105 HIS A C 1
ATOM 872 O O . HIS A 1 105 ? -5.161 -16.478 11.212 1.00 45.69 105 HIS A O 1
ATOM 878 N N . SER A 1 106 ? -4.685 -14.856 12.639 1.00 49.25 106 SER A N 1
ATOM 879 C CA . SER A 1 106 ? -5.946 -14.118 12.449 1.00 49.25 106 SER A CA 1
ATOM 880 C C . SER A 1 106 ? -6.095 -13.426 11.084 1.00 49.25 106 SER A C 1
ATOM 882 O O . SER A 1 106 ? -7.176 -12.937 10.756 1.00 49.25 106 SER A O 1
ATOM 884 N N . THR A 1 107 ? -5.029 -13.390 10.279 1.00 50.97 107 THR A N 1
ATOM 885 C CA . THR A 1 107 ? -5.060 -12.919 8.882 1.00 50.97 107 THR A CA 1
ATOM 886 C C . THR A 1 107 ? -5.271 -14.049 7.873 1.00 50.97 107 THR A C 1
ATOM 888 O O . THR A 1 107 ? -5.361 -13.777 6.675 1.00 50.97 107 THR A O 1
ATOM 891 N N . ASP A 1 108 ? -5.395 -15.302 8.332 1.00 46.62 108 ASP A N 1
ATOM 892 C CA . ASP A 1 108 ? -5.622 -16.463 7.473 1.00 46.62 108 ASP A CA 1
ATOM 893 C C . ASP A 1 108 ? -6.948 -16.284 6.699 1.00 46.62 108 ASP A C 1
ATOM 895 O O . ASP A 1 108 ? -8.040 -16.303 7.266 1.00 46.62 108 ASP A O 1
ATOM 899 N N . GLY A 1 109 ? -6.841 -16.055 5.385 1.00 49.09 109 GLY A N 1
ATOM 900 C CA . GLY A 1 109 ? -7.967 -15.770 4.483 1.00 49.09 109 GLY A CA 1
ATOM 901 C C . GLY A 1 109 ? -8.060 -14.321 3.981 1.00 49.09 109 GLY A C 1
ATOM 902 O O . GLY A 1 109 ? -8.808 -14.063 3.043 1.00 49.09 109 GLY A O 1
ATOM 903 N N . LEU A 1 110 ? -7.277 -13.387 4.535 1.00 55.62 110 LEU A N 1
ATOM 904 C CA . LEU A 1 110 ? -7.144 -12.018 4.023 1.00 55.62 110 LEU A CA 1
ATOM 905 C C . LEU A 1 110 ? -5.894 -11.915 3.146 1.00 55.62 110 LEU A C 1
ATOM 907 O O . LEU A 1 110 ? -4.794 -11.613 3.618 1.00 55.62 110 LEU A O 1
ATOM 911 N N . PHE A 1 111 ? -6.067 -12.203 1.854 1.00 54.16 111 PHE A N 1
ATOM 912 C CA . PHE A 1 111 ? -4.973 -12.242 0.887 1.00 54.16 111 PHE A CA 1
ATOM 913 C C . PHE A 1 111 ? -4.198 -10.912 0.886 1.00 54.16 111 PHE A C 1
ATOM 915 O O . PHE A 1 111 ? -4.766 -9.831 0.733 1.00 54.16 111 PHE A O 1
ATOM 922 N N . GLY A 1 112 ? -2.881 -10.980 1.092 1.00 59.28 112 GLY A N 1
ATOM 923 C CA . GLY A 1 112 ? -2.003 -9.811 1.015 1.00 59.28 112 GLY A CA 1
ATOM 924 C C . GLY A 1 112 ? -1.813 -8.957 2.255 1.00 59.28 112 GLY A C 1
ATOM 925 O O . GLY A 1 112 ? -1.161 -7.907 2.165 1.00 59.28 112 GLY A O 1
ATOM 926 N N . LEU A 1 113 ? -2.325 -9.397 3.404 1.00 68.25 113 LEU A N 1
ATOM 927 C CA . LEU A 1 113 ? -2.001 -8.799 4.693 1.00 68.25 113 LEU A CA 1
ATOM 928 C C . LEU A 1 113 ? -0.756 -9.453 5.290 1.00 68.25 113 LEU A C 1
ATOM 930 O O . LEU A 1 113 ? -0.783 -10.597 5.723 1.00 68.25 113 LEU A O 1
ATOM 934 N N . ALA A 1 114 ? 0.336 -8.695 5.341 1.00 79.19 114 ALA A N 1
ATOM 935 C CA . ALA A 1 114 ? 1.533 -9.057 6.095 1.00 79.19 114 ALA A CA 1
ATOM 936 C C . ALA A 1 114 ? 2.103 -7.820 6.814 1.00 79.19 114 ALA A C 1
ATOM 938 O O . ALA A 1 114 ? 3.208 -7.376 6.490 1.00 79.19 114 ALA A O 1
ATOM 939 N N . PRO A 1 115 ? 1.334 -7.189 7.724 1.00 83.62 115 PRO A N 1
ATOM 940 C CA . PRO A 1 115 ? 1.871 -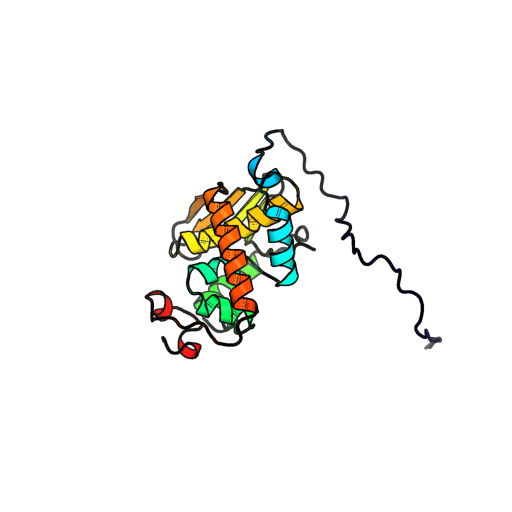6.133 8.571 1.00 83.62 115 PRO A CA 1
ATOM 941 C C . PRO A 1 115 ? 2.873 -6.694 9.588 1.00 83.62 115 PRO A C 1
ATOM 943 O O . PRO A 1 115 ? 2.929 -7.896 9.860 1.00 83.62 115 PRO A O 1
ATOM 946 N N . ASP A 1 116 ? 3.636 -5.795 10.202 1.00 83.75 116 ASP A N 1
ATOM 947 C CA . ASP A 1 116 ? 4.624 -6.160 11.218 1.00 83.75 116 ASP A CA 1
ATOM 948 C C . ASP A 1 116 ? 3.982 -6.522 12.560 1.00 83.75 116 ASP A C 1
ATOM 950 O O . ASP A 1 116 ? 4.519 -7.343 13.303 1.00 83.75 116 ASP A O 1
ATOM 954 N N . ARG A 1 117 ? 2.858 -5.880 12.901 1.00 87.19 117 ARG A N 1
ATOM 955 C CA . ARG A 1 117 ? 2.083 -6.169 14.115 1.00 87.19 117 ARG A CA 1
ATOM 956 C C . ARG A 1 117 ? 0.624 -5.776 13.933 1.00 87.19 117 ARG A C 1
ATOM 958 O O . ARG A 1 117 ? 0.333 -4.723 13.366 1.00 87.19 117 ARG A O 1
ATOM 965 N N . ILE A 1 118 ? -0.269 -6.566 14.515 1.00 86.38 118 ILE A N 1
ATOM 966 C CA . ILE A 1 118 ? -1.695 -6.266 14.626 1.00 86.38 118 ILE A CA 1
ATOM 967 C C . ILE A 1 118 ? -2.070 -6.216 16.111 1.00 86.38 118 ILE A C 1
ATOM 969 O O . ILE A 1 118 ? -1.644 -7.054 16.901 1.00 86.38 118 ILE A O 1
ATOM 973 N N . ASP A 1 119 ? -2.818 -5.190 16.500 1.00 89.81 119 ASP A N 1
ATOM 974 C CA . ASP A 1 119 ? -3.446 -5.043 17.810 1.00 89.81 119 ASP A CA 1
ATOM 975 C C . ASP A 1 119 ? -4.962 -5.151 17.620 1.00 89.81 119 ASP A C 1
ATOM 977 O O . ASP A 1 119 ? -5.627 -4.195 17.221 1.00 89.81 119 ASP A O 1
ATOM 981 N N . TRP A 1 120 ? -5.488 -6.355 17.843 1.00 85.06 120 TRP A N 1
ATOM 982 C CA . TRP A 1 120 ? -6.899 -6.687 17.640 1.00 85.06 120 TRP A CA 1
ATOM 983 C C . TRP A 1 120 ? -7.826 -6.040 18.664 1.00 85.06 120 TRP A C 1
ATOM 985 O O . TRP A 1 120 ? -8.971 -5.733 18.339 1.00 85.06 120 TRP A O 1
ATOM 995 N N . GLU A 1 121 ? -7.339 -5.829 19.886 1.00 87.00 121 GLU A N 1
ATOM 996 C CA . GLU A 1 121 ? -8.114 -5.206 20.958 1.00 87.00 121 GLU A CA 1
ATOM 997 C C . GLU A 1 121 ? -8.397 -3.740 20.624 1.00 87.00 121 GLU A C 1
ATOM 999 O O . GLU A 1 121 ? -9.532 -3.279 20.742 1.00 87.00 121 GLU A O 1
ATOM 1004 N N . ASN A 1 122 ? -7.383 -3.035 20.118 1.00 91.31 122 ASN A N 1
ATOM 1005 C CA . ASN A 1 122 ? -7.483 -1.616 19.788 1.00 91.31 122 ASN A CA 1
ATOM 1006 C C . ASN A 1 122 ? -7.765 -1.339 18.300 1.00 91.31 122 ASN A C 1
ATOM 1008 O O . ASN A 1 122 ? -7.866 -0.177 17.911 1.00 91.31 122 ASN A O 1
ATOM 1012 N N . CYS A 1 123 ? -7.897 -2.379 17.467 1.00 92.38 123 CYS A N 1
ATOM 1013 C CA . CYS A 1 123 ? -8.047 -2.274 16.009 1.00 92.38 123 CYS A CA 1
ATOM 1014 C C . CYS A 1 123 ? -6.931 -1.426 15.365 1.00 92.38 123 CYS A C 1
ATOM 1016 O O . CYS A 1 123 ? -7.198 -0.516 14.579 1.00 92.38 123 CYS A O 1
ATOM 1018 N N . VAL A 1 124 ? -5.665 -1.703 15.696 1.00 94.31 124 VAL A N 1
ATOM 1019 C CA . VAL A 1 124 ? -4.509 -0.959 15.163 1.00 94.31 124 VAL A CA 1
ATOM 1020 C C . VAL A 1 124 ? -3.559 -1.882 14.414 1.00 94.31 124 VAL A C 1
ATOM 1022 O O . VAL A 1 124 ? -3.136 -2.913 14.931 1.00 94.31 124 VAL A O 1
ATOM 1025 N N . VAL A 1 125 ? -3.158 -1.484 13.209 1.00 92.75 125 VAL A N 1
ATOM 1026 C CA . VAL A 1 125 ? -2.108 -2.152 12.436 1.00 92.75 125 VAL A CA 1
ATOM 1027 C C . VAL A 1 125 ? -0.830 -1.322 12.417 1.00 92.75 125 VAL A C 1
ATOM 1029 O O . VAL A 1 125 ? -0.861 -0.096 12.271 1.00 92.75 125 VAL A O 1
ATOM 1032 N N . TYR A 1 126 ? 0.308 -2.000 12.551 1.00 91.69 126 TYR A N 1
ATOM 1033 C CA . TYR A 1 126 ? 1.624 -1.379 12.596 1.00 91.69 126 TYR A CA 1
ATOM 1034 C C . TYR A 1 126 ? 2.528 -1.889 11.476 1.00 91.69 126 TYR A C 1
ATOM 1036 O O . TYR A 1 126 ? 2.611 -3.088 11.223 1.00 91.69 126 TYR A O 1
ATOM 1044 N N . GLU A 1 127 ? 3.273 -0.963 10.878 1.00 92.00 127 GLU A N 1
ATOM 1045 C CA . GLU A 1 127 ? 4.308 -1.231 9.875 1.00 92.00 127 GLU A CA 1
ATOM 1046 C C . GLU A 1 127 ? 5.608 -0.528 10.289 1.00 92.00 127 GLU A C 1
ATOM 1048 O O . GLU A 1 127 ? 5.621 0.690 10.510 1.00 92.00 127 GLU A O 1
ATOM 1053 N N . ASN A 1 128 ? 6.728 -1.249 10.376 1.00 88.94 128 ASN A N 1
ATOM 1054 C CA . ASN A 1 128 ? 8.025 -0.640 10.641 1.00 88.94 128 ASN A CA 1
ATOM 1055 C C . ASN A 1 128 ? 8.713 -0.233 9.335 1.00 88.94 128 ASN A C 1
ATOM 1057 O O . ASN A 1 128 ? 8.784 -0.971 8.355 1.00 88.94 128 ASN A O 1
ATOM 1061 N N . LYS A 1 129 ? 9.332 0.947 9.348 1.00 85.81 129 LYS A N 1
ATOM 1062 C CA . LYS A 1 129 ? 10.182 1.446 8.267 1.00 85.81 129 LYS A CA 1
ATOM 1063 C C . LYS A 1 129 ? 11.576 1.733 8.789 1.00 85.81 129 LYS A C 1
ATOM 1065 O O . LYS A 1 129 ? 11.756 2.427 9.788 1.00 85.81 129 LYS A O 1
ATOM 1070 N N . GLY A 1 130 ? 12.583 1.218 8.082 1.00 80.44 130 GLY A N 1
ATOM 1071 C CA . GLY A 1 130 ? 13.986 1.429 8.440 1.00 80.44 130 GLY A CA 1
ATOM 1072 C C . GLY A 1 130 ? 14.369 2.910 8.472 1.00 80.44 130 GLY A C 1
ATOM 1073 O O . GLY A 1 130 ? 15.086 3.331 9.374 1.00 80.44 130 GLY A O 1
ATOM 1074 N N . SER A 1 131 ? 13.848 3.707 7.534 1.00 81.12 131 SER A N 1
ATOM 1075 C CA . SER A 1 131 ? 14.043 5.158 7.467 1.00 81.12 131 SER A CA 1
ATOM 1076 C C . SER A 1 131 ? 12.717 5.890 7.246 1.00 81.12 131 SER A C 1
ATOM 1078 O O . SER A 1 131 ? 11.720 5.300 6.840 1.00 81.12 131 SER A O 1
ATOM 1080 N N . GLY A 1 132 ? 12.699 7.195 7.525 1.00 77.88 132 GLY A N 1
ATOM 1081 C CA . GLY A 1 132 ? 11.498 8.029 7.410 1.00 77.88 132 GLY A CA 1
ATOM 1082 C C . GLY A 1 132 ? 11.231 8.599 6.014 1.00 77.88 132 GLY A C 1
ATOM 1083 O O . GLY A 1 132 ? 10.439 9.538 5.923 1.00 77.88 132 GLY A O 1
ATOM 1084 N N . GLY A 1 133 ? 11.919 8.106 4.976 1.00 82.00 133 GLY A N 1
ATOM 1085 C CA . GLY A 1 133 ? 11.808 8.582 3.592 1.00 82.00 133 GLY A CA 1
ATOM 1086 C C . GLY A 1 133 ? 10.553 8.080 2.872 1.00 82.00 133 GLY A C 1
ATOM 1087 O O . GLY A 1 133 ? 9.913 7.135 3.322 1.00 82.00 133 GLY A O 1
ATOM 1088 N N . ALA A 1 134 ? 10.206 8.725 1.750 1.00 85.06 134 ALA A N 1
ATOM 1089 C CA . ALA A 1 134 ? 9.018 8.418 0.942 1.00 85.06 134 ALA A CA 1
ATOM 1090 C C . ALA A 1 134 ? 7.742 8.231 1.787 1.00 85.06 134 ALA A C 1
ATOM 1092 O O . ALA A 1 134 ? 7.087 7.187 1.741 1.00 85.06 134 ALA A O 1
ATOM 1093 N N . VAL A 1 135 ? 7.437 9.252 2.595 1.00 88.69 135 VAL A N 1
ATOM 1094 C CA . VAL A 1 135 ? 6.387 9.218 3.624 1.00 88.69 135 VAL A CA 1
ATOM 1095 C C . VAL A 1 135 ? 5.046 8.787 3.047 1.00 88.69 135 VAL A C 1
ATOM 1097 O O . VAL A 1 135 ? 4.484 7.813 3.524 1.00 88.69 135 VAL A O 1
ATOM 1100 N N . GLU A 1 136 ? 4.579 9.441 1.983 1.00 90.94 136 GLU A N 1
ATOM 1101 C CA . GLU A 1 136 ? 3.274 9.133 1.385 1.00 90.94 136 GLU A CA 1
ATOM 1102 C C . GLU A 1 136 ? 3.186 7.696 0.861 1.00 90.94 136 GLU A C 1
ATOM 1104 O O . GLU A 1 136 ? 2.208 7.007 1.127 1.00 90.94 136 GLU A O 1
ATOM 1109 N N . ALA A 1 137 ? 4.224 7.205 0.180 1.00 91.94 137 ALA A N 1
ATOM 1110 C CA . ALA A 1 137 ? 4.232 5.834 -0.322 1.00 91.94 137 ALA A CA 1
ATOM 1111 C C . ALA A 1 137 ? 4.251 4.806 0.819 1.00 91.94 137 ALA A C 1
ATOM 1113 O O . ALA A 1 137 ? 3.555 3.797 0.762 1.00 91.94 137 ALA A O 1
ATOM 1114 N N . SER A 1 138 ? 5.036 5.068 1.869 1.00 91.12 138 SER A N 1
ATOM 1115 C CA . SER A 1 138 ? 5.080 4.207 3.057 1.00 91.12 138 SER A CA 1
ATOM 1116 C C . SER A 1 138 ? 3.745 4.211 3.799 1.00 91.12 138 SER A C 1
ATOM 1118 O O . SER A 1 138 ? 3.270 3.156 4.203 1.00 91.12 138 SER A O 1
ATOM 1120 N N . ASN A 1 139 ? 3.116 5.380 3.924 1.00 93.06 139 ASN A N 1
ATOM 1121 C CA . ASN A 1 139 ? 1.804 5.528 4.538 1.00 93.06 139 ASN A CA 1
ATOM 1122 C C . ASN A 1 139 ? 0.732 4.769 3.750 1.00 93.06 139 ASN A C 1
ATOM 1124 O O . ASN A 1 139 ? -0.104 4.123 4.365 1.00 93.06 139 ASN A O 1
ATOM 1128 N N . ASN A 1 140 ? 0.766 4.792 2.413 1.00 95.19 140 ASN A N 1
ATOM 1129 C CA . ASN A 1 140 ? -0.211 4.071 1.592 1.00 95.19 140 ASN A CA 1
ATOM 1130 C C . ASN A 1 140 ? -0.141 2.544 1.772 1.00 95.19 140 ASN A C 1
ATOM 1132 O O . ASN A 1 140 ? -1.177 1.888 1.712 1.00 95.19 140 ASN A O 1
ATOM 1136 N N . GLN A 1 141 ? 1.036 1.973 2.050 1.00 94.25 141 GLN A N 1
ATOM 1137 C CA . GLN A 1 141 ? 1.129 0.557 2.424 1.00 94.25 141 GLN A CA 1
ATOM 1138 C C . GLN A 1 141 ? 0.420 0.270 3.751 1.00 94.25 141 GLN A C 1
ATOM 1140 O O . GLN A 1 141 ? -0.376 -0.659 3.832 1.00 94.25 141 GLN A O 1
ATOM 1145 N N . THR A 1 142 ? 0.694 1.055 4.793 1.00 94.81 142 THR A N 1
ATOM 1146 C CA . THR A 1 142 ? 0.076 0.836 6.110 1.00 94.81 142 THR A CA 1
ATOM 1147 C C . THR A 1 142 ? -1.430 1.118 6.069 1.00 94.81 142 THR A C 1
ATOM 1149 O O . THR A 1 142 ? -2.217 0.384 6.663 1.00 94.81 142 THR A O 1
ATOM 1152 N N . ALA A 1 143 ? -1.840 2.149 5.321 1.00 96.12 143 ALA A N 1
ATOM 1153 C CA . ALA A 1 143 ? -3.238 2.488 5.068 1.00 96.12 143 ALA A CA 1
ATOM 1154 C C . ALA A 1 143 ? -3.985 1.340 4.383 1.00 96.12 143 ALA A C 1
ATOM 1156 O O . ALA A 1 143 ? -5.113 1.049 4.768 1.00 96.12 143 ALA A O 1
ATOM 1157 N N . PHE A 1 144 ? -3.356 0.661 3.416 1.00 96.06 144 PHE A N 1
ATOM 1158 C CA . PHE A 1 144 ? -3.939 -0.516 2.770 1.00 96.06 144 PHE A CA 1
ATOM 1159 C C . PHE A 1 144 ? -4.306 -1.601 3.790 1.00 96.06 144 PHE A C 1
ATOM 1161 O O . PHE A 1 144 ? -5.421 -2.116 3.746 1.00 96.06 144 PHE A O 1
ATOM 1168 N N . TYR A 1 145 ? -3.420 -1.909 4.743 1.00 93.88 145 TYR A N 1
ATOM 1169 C CA . TYR A 1 145 ? -3.715 -2.924 5.756 1.00 93.88 145 TYR A CA 1
ATOM 1170 C C . TYR A 1 145 ? -4.904 -2.537 6.638 1.00 93.88 145 TYR A C 1
ATOM 1172 O O . TYR A 1 145 ? -5.811 -3.344 6.828 1.00 93.88 145 TYR A O 1
ATOM 1180 N N . ALA A 1 146 ? -4.932 -1.297 7.135 1.00 94.50 146 ALA A N 1
ATOM 1181 C CA . ALA A 1 146 ? -6.050 -0.817 7.942 1.00 94.50 146 ALA A CA 1
ATOM 1182 C C . ALA A 1 146 ? -7.359 -0.807 7.141 1.00 94.50 146 ALA A C 1
ATOM 1184 O O . ALA A 1 146 ? -8.396 -1.217 7.655 1.00 94.50 146 ALA A O 1
ATOM 1185 N N . LEU A 1 147 ? -7.322 -0.404 5.869 1.00 94.75 147 LEU A N 1
ATOM 1186 C CA . LEU A 1 147 ? -8.496 -0.391 5.002 1.00 94.75 147 LEU A CA 1
ATOM 1187 C C . LEU A 1 147 ? -9.057 -1.802 4.779 1.00 94.75 147 LEU A C 1
ATOM 1189 O O . LEU A 1 147 ? -10.249 -2.020 4.975 1.00 94.75 147 LEU A O 1
ATOM 1193 N N . MET A 1 148 ? -8.205 -2.770 4.439 1.00 91.00 148 MET A N 1
ATOM 1194 C CA . MET A 1 148 ? -8.619 -4.161 4.225 1.00 91.00 148 MET A CA 1
ATOM 1195 C C . MET A 1 148 ? -9.182 -4.802 5.495 1.00 91.00 148 MET A C 1
ATOM 1197 O O . MET A 1 148 ? -10.244 -5.421 5.447 1.00 91.00 148 MET A O 1
ATOM 1201 N N . LEU A 1 149 ? -8.523 -4.603 6.642 1.00 90.06 149 LEU A N 1
ATOM 1202 C CA . LEU A 1 149 ? -9.039 -5.061 7.934 1.00 90.06 149 LEU A CA 1
ATOM 1203 C C . LEU A 1 149 ? -10.375 -4.391 8.267 1.00 90.06 149 LEU A C 1
ATOM 1205 O O . LEU A 1 149 ? -11.281 -5.038 8.795 1.00 90.06 149 LEU A O 1
ATOM 1209 N N . SER A 1 150 ? -10.534 -3.116 7.908 1.00 91.25 150 SER A N 1
ATOM 1210 C CA . SER A 1 150 ? -11.779 -2.396 8.150 1.00 91.25 150 SER A CA 1
ATOM 1211 C C . SER A 1 150 ? -12.947 -2.934 7.336 1.00 91.25 150 SER A C 1
ATOM 1213 O O . SER A 1 150 ? -14.030 -3.140 7.881 1.00 91.25 150 SER A O 1
ATOM 1215 N N . ILE A 1 151 ? -12.716 -3.221 6.054 1.00 87.38 151 ILE A N 1
ATOM 1216 C CA . ILE A 1 151 ? -13.714 -3.834 5.172 1.00 87.38 151 ILE A CA 1
ATOM 1217 C C . ILE A 1 151 ? -14.069 -5.237 5.679 1.00 87.38 151 ILE A C 1
ATOM 1219 O O . ILE A 1 151 ? -15.241 -5.532 5.896 1.00 87.38 151 ILE A O 1
ATOM 1223 N N . ALA A 1 152 ? -13.064 -6.074 5.948 1.00 83.69 152 ALA A N 1
ATOM 1224 C CA . ALA A 1 152 ? -13.264 -7.468 6.338 1.00 83.69 152 ALA A CA 1
ATOM 1225 C C . ALA A 1 152 ? -13.984 -7.637 7.684 1.00 83.69 152 ALA A C 1
ATOM 1227 O O . ALA A 1 152 ? -14.792 -8.546 7.857 1.00 83.69 152 ALA A O 1
ATOM 1228 N N . THR A 1 153 ? -13.687 -6.769 8.653 1.00 83.69 153 THR A N 1
ATOM 1229 C CA . THR A 1 153 ? -14.260 -6.862 10.007 1.00 83.69 153 THR A CA 1
ATOM 1230 C C . THR A 1 153 ? -15.505 -5.996 10.197 1.00 83.69 153 THR A C 1
ATOM 1232 O O . THR A 1 153 ? -16.184 -6.111 11.220 1.00 83.69 153 THR A O 1
ATOM 1235 N N . GLY A 1 154 ? -15.788 -5.088 9.257 1.00 83.06 154 GLY A N 1
ATOM 1236 C CA . GLY A 1 154 ? -16.812 -4.054 9.400 1.00 83.06 154 GLY A CA 1
ATOM 1237 C C . GLY A 1 154 ? -16.526 -3.046 10.524 1.00 83.06 154 GLY A C 1
ATOM 1238 O O . GLY A 1 154 ? -17.450 -2.360 10.971 1.00 83.06 154 GLY A O 1
ATOM 1239 N N . ARG A 1 155 ? -15.284 -2.970 11.018 1.00 85.94 155 ARG A N 1
ATOM 1240 C CA . ARG A 1 155 ? -14.828 -2.057 12.084 1.00 85.94 155 ARG A CA 1
ATOM 1241 C C . ARG A 1 155 ? -13.857 -1.037 11.516 1.00 85.94 155 ARG A C 1
ATOM 1243 O O . ARG A 1 155 ? -13.282 -1.261 10.469 1.00 85.94 155 ARG A O 1
ATOM 1250 N N . GLU A 1 156 ? -13.646 0.075 12.200 1.00 89.62 156 GLU A N 1
ATOM 1251 C CA . GLU A 1 156 ? -12.607 1.020 11.793 1.00 89.62 156 GLU A CA 1
ATOM 1252 C C . GLU A 1 156 ? -11.261 0.601 12.381 1.00 89.62 156 GLU A C 1
ATOM 1254 O O . GLU A 1 156 ? -11.138 0.435 13.594 1.00 89.62 156 GLU A O 1
ATOM 1259 N N . TRP A 1 157 ? -10.262 0.444 11.516 1.00 92.88 157 TRP A N 1
ATOM 1260 C CA . TRP A 1 157 ? -8.890 0.158 11.909 1.00 92.88 157 TRP A CA 1
ATOM 1261 C C . TRP A 1 157 ? -7.991 1.372 11.723 1.00 92.88 157 TRP A C 1
ATOM 1263 O O . TRP A 1 157 ? -8.073 2.093 10.729 1.00 92.88 157 TRP A O 1
ATOM 1273 N N . GLN A 1 158 ? -7.079 1.562 12.669 1.00 94.88 158 GLN A N 1
ATOM 1274 C CA . GLN A 1 158 ? -6.069 2.609 12.632 1.00 94.88 158 GLN A CA 1
ATOM 1275 C C . GLN A 1 158 ? -4.764 2.070 12.050 1.00 94.88 158 GLN A C 1
ATOM 1277 O O . GLN A 1 158 ? -4.364 0.942 12.332 1.00 94.88 158 GLN A O 1
ATOM 1282 N N . ALA A 1 159 ? -4.066 2.897 11.277 1.00 96.06 159 ALA A N 1
ATOM 1283 C CA . ALA A 1 159 ? -2.760 2.572 10.717 1.00 96.06 159 ALA A CA 1
ATOM 1284 C C . ALA A 1 159 ? -1.659 3.393 11.394 1.00 96.06 159 ALA A C 1
ATOM 1286 O O . ALA A 1 159 ? -1.747 4.618 11.477 1.00 96.06 159 ALA A O 1
ATOM 1287 N N . VAL A 1 160 ? -0.582 2.730 11.821 1.00 95.81 160 VAL A N 1
ATOM 1288 C CA . VAL A 1 160 ? 0.574 3.377 12.454 1.00 95.81 160 VAL A CA 1
ATOM 1289 C C . VAL A 1 160 ? 1.869 2.930 11.787 1.00 95.81 160 VAL A C 1
ATOM 1291 O O . VAL A 1 160 ? 2.208 1.751 11.745 1.00 95.81 160 VAL A O 1
ATOM 1294 N N . THR A 1 161 ? 2.653 3.892 11.308 1.00 94.38 161 THR A N 1
ATOM 1295 C CA . THR A 1 161 ? 3.991 3.632 10.765 1.00 94.38 161 THR A CA 1
ATOM 1296 C C . THR A 1 161 ? 5.058 3.961 11.803 1.00 94.38 161 THR A C 1
ATOM 1298 O O . THR A 1 161 ? 5.119 5.081 12.316 1.00 94.38 161 THR A O 1
ATOM 1301 N N . HIS A 1 162 ? 5.945 3.011 12.091 1.00 92.06 162 HIS A N 1
ATOM 1302 C CA . HIS A 1 162 ? 7.031 3.181 13.049 1.00 92.06 162 HIS A CA 1
ATOM 1303 C C . HIS A 1 162 ? 8.380 3.327 12.336 1.00 92.06 162 HIS A C 1
ATOM 1305 O O . HIS A 1 162 ? 8.868 2.415 11.676 1.00 92.06 162 HIS A O 1
ATOM 1311 N N . VAL A 1 163 ? 9.010 4.495 12.461 1.00 90.12 163 VAL A N 1
ATOM 1312 C CA . VAL A 1 163 ? 10.294 4.790 11.814 1.00 90.12 163 VAL A CA 1
ATOM 1313 C C . VAL A 1 163 ? 11.440 4.397 12.740 1.00 90.12 163 VAL A C 1
ATOM 1315 O O . VAL A 1 163 ? 11.794 5.153 13.646 1.00 90.12 163 VAL A O 1
ATOM 1318 N N . LEU A 1 164 ? 12.068 3.251 12.483 1.00 87.12 164 LEU A N 1
ATOM 1319 C CA . LEU A 1 164 ? 13.073 2.650 13.365 1.00 87.12 164 LEU A CA 1
ATOM 1320 C C . LEU A 1 164 ? 14.292 3.554 13.592 1.00 87.12 164 LEU A C 1
ATOM 1322 O O . LEU A 1 164 ? 14.764 3.662 14.721 1.00 87.12 164 LEU A O 1
ATOM 1326 N N . SER A 1 165 ? 14.770 4.255 12.556 1.00 85.62 165 SER A N 1
ATOM 1327 C CA . SER A 1 165 ? 15.944 5.136 12.667 1.00 85.62 165 SER A CA 1
ATOM 1328 C C . SER A 1 165 ? 15.744 6.320 13.615 1.00 85.62 165 SER A C 1
ATOM 1330 O O . SER A 1 165 ? 16.710 6.832 14.167 1.00 85.62 165 SER A O 1
ATOM 1332 N N . THR A 1 166 ? 14.502 6.779 13.787 1.00 89.19 166 THR A N 1
ATOM 1333 C CA . THR A 1 166 ? 14.171 7.935 14.641 1.00 89.19 166 THR A CA 1
ATOM 1334 C C . THR A 1 166 ? 13.339 7.554 15.861 1.00 89.19 166 THR A C 1
ATOM 1336 O O . THR A 1 166 ? 13.076 8.412 16.698 1.00 89.19 166 THR A O 1
ATOM 1339 N N . ARG A 1 167 ? 12.905 6.287 15.951 1.00 89.12 167 ARG A N 1
ATOM 1340 C CA . ARG A 1 167 ? 11.929 5.765 16.923 1.00 89.12 167 ARG A CA 1
ATOM 1341 C C . ARG A 1 167 ? 10.616 6.561 16.972 1.00 89.12 167 ARG A C 1
ATOM 1343 O O . ARG A 1 167 ? 9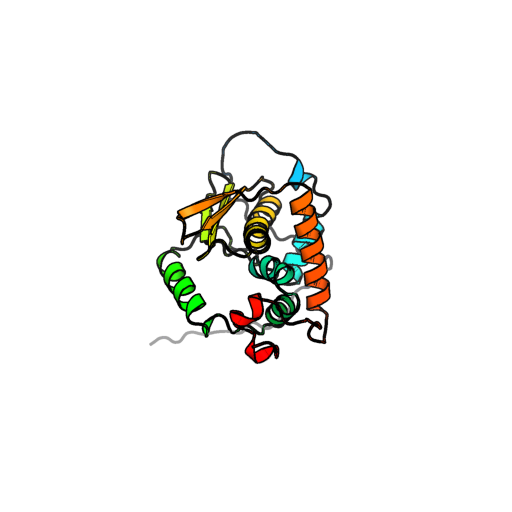.912 6.548 17.977 1.00 89.12 167 ARG A O 1
ATOM 1350 N N . LYS A 1 168 ? 10.284 7.278 15.893 1.00 89.94 168 LYS A N 1
ATOM 1351 C CA . LYS A 1 168 ? 9.051 8.065 15.787 1.00 89.94 168 LYS A CA 1
ATOM 1352 C C . LYS A 1 168 ? 7.917 7.198 15.264 1.00 89.94 168 LYS A C 1
ATOM 1354 O O . LYS A 1 168 ? 8.105 6.440 14.313 1.00 89.94 168 LYS A O 1
ATOM 1359 N N . ARG A 1 169 ? 6.734 7.365 15.847 1.00 92.56 169 ARG A N 1
ATOM 1360 C CA . ARG A 1 169 ? 5.477 6.823 15.325 1.00 92.56 169 ARG A CA 1
ATOM 1361 C C . ARG A 1 169 ? 4.766 7.894 14.509 1.00 92.56 169 ARG A C 1
ATOM 1363 O O . ARG A 1 169 ? 4.893 9.082 14.806 1.00 92.56 169 ARG A O 1
ATOM 1370 N N . ARG A 1 170 ? 4.086 7.471 13.452 1.00 91.69 170 ARG A N 1
ATOM 1371 C CA . ARG A 1 170 ? 3.280 8.323 12.581 1.00 91.69 170 ARG A CA 1
ATOM 1372 C C . ARG A 1 170 ? 1.933 7.661 12.381 1.00 91.69 170 ARG A C 1
ATOM 1374 O O . ARG A 1 170 ? 1.884 6.565 11.823 1.00 91.69 170 ARG A O 1
ATOM 1381 N N . ASP A 1 171 ? 0.883 8.344 12.797 1.00 94.88 171 ASP A N 1
ATOM 1382 C CA . ASP A 1 171 ? -0.476 7.903 12.528 1.00 94.88 171 ASP A CA 1
ATOM 1383 C C . ASP A 1 171 ? -0.803 8.175 11.060 1.00 94.88 171 ASP A C 1
ATOM 1385 O O . ASP A 1 171 ? -0.458 9.223 10.501 1.00 94.88 171 ASP A O 1
ATOM 1389 N N . VAL A 1 172 ? -1.427 7.197 10.417 1.00 94.38 172 VAL A N 1
ATOM 1390 C CA . VAL A 1 172 ? -1.859 7.272 9.027 1.00 94.38 172 VAL A CA 1
ATOM 1391 C C . VAL A 1 172 ? -3.378 7.326 9.025 1.00 94.38 172 VAL A C 1
ATOM 1393 O O . VAL A 1 172 ? -4.055 6.326 9.246 1.00 94.38 172 VAL A O 1
ATOM 1396 N N . VAL A 1 173 ? -3.904 8.524 8.791 1.00 91.19 173 VAL A N 1
ATOM 1397 C CA . VAL A 1 173 ? -5.345 8.784 8.810 1.00 91.19 173 VAL A CA 1
ATOM 1398 C C . VAL A 1 173 ? -5.993 8.253 7.526 1.00 91.19 173 VAL A C 1
ATOM 1400 O O . VAL A 1 173 ? -5.534 8.565 6.422 1.00 91.19 173 VAL A O 1
ATOM 1403 N N . LEU A 1 174 ? -7.061 7.464 7.681 1.00 92.75 174 LEU A N 1
ATOM 1404 C CA . LEU A 1 174 ? -7.948 7.001 6.605 1.00 92.75 174 LEU A CA 1
ATOM 1405 C C . LEU A 1 174 ? -9.108 7.990 6.399 1.00 92.75 174 LEU A C 1
ATOM 1407 O O . LEU A 1 174 ? -10.272 7.665 6.614 1.00 92.75 174 LEU A O 1
ATOM 1411 N N . ASP A 1 175 ? -8.776 9.221 6.014 1.00 92.38 175 ASP A N 1
ATOM 1412 C CA . ASP A 1 175 ? -9.768 10.221 5.611 1.00 92.38 175 ASP A CA 1
ATOM 1413 C C . ASP A 1 175 ? -10.271 9.976 4.175 1.00 92.38 175 ASP A C 1
ATOM 1415 O O . ASP A 1 175 ? -9.750 9.130 3.443 1.00 92.38 175 ASP A O 1
ATOM 1419 N N . GLU A 1 176 ? -11.283 10.733 3.746 1.00 91.69 176 GLU A N 1
ATOM 1420 C CA . GLU A 1 176 ? -11.857 10.623 2.396 1.00 91.69 176 GLU A CA 1
ATOM 1421 C C . GLU A 1 176 ? -10.801 10.768 1.291 1.00 91.69 176 GLU A C 1
ATOM 1423 O O . GLU A 1 176 ? -10.823 10.045 0.296 1.00 91.69 176 GLU A O 1
ATOM 1428 N N . HIS A 1 177 ? -9.829 11.659 1.484 1.00 93.88 177 HIS A N 1
ATOM 1429 C CA . HIS A 1 177 ? -8.747 11.877 0.533 1.00 93.88 177 HIS A CA 1
ATOM 1430 C C . HIS A 1 177 ? -7.795 10.673 0.452 1.00 93.88 177 HIS A C 1
ATOM 1432 O O . HIS A 1 177 ? -7.373 10.288 -0.641 1.00 93.88 177 HIS A O 1
ATOM 1438 N N . ARG A 1 178 ? -7.467 10.034 1.579 1.00 94.81 178 ARG A N 1
ATOM 1439 C CA . ARG A 1 178 ? -6.679 8.798 1.607 1.00 94.81 178 ARG A CA 1
ATOM 1440 C C . ARG A 1 178 ? -7.449 7.652 0.967 1.00 94.81 178 ARG A C 1
ATOM 1442 O O . ARG A 1 178 ? -6.853 6.920 0.184 1.00 94.81 178 ARG A O 1
ATOM 1449 N N . LEU A 1 179 ? -8.744 7.515 1.252 1.00 95.81 179 LEU A N 1
ATOM 1450 C CA . LEU A 1 179 ? -9.598 6.502 0.627 1.00 95.81 179 LEU A CA 1
ATOM 1451 C C . LEU A 1 179 ? -9.651 6.684 -0.895 1.00 95.81 179 LEU A C 1
ATOM 1453 O O . LEU A 1 179 ? -9.477 5.714 -1.631 1.00 95.81 179 LEU A O 1
ATOM 1457 N N . GLN A 1 180 ? -9.782 7.923 -1.374 1.00 95.88 180 GLN A N 1
ATOM 1458 C CA . GLN A 1 180 ? -9.717 8.236 -2.801 1.00 95.88 180 GLN A CA 1
ATOM 1459 C C . GLN A 1 180 ? -8.356 7.862 -3.407 1.00 95.88 180 GLN A C 1
ATOM 1461 O O . GLN A 1 180 ? -8.304 7.179 -4.427 1.00 95.88 180 GLN A O 1
ATOM 1466 N N . LYS A 1 181 ? -7.245 8.206 -2.742 1.00 96.69 181 LYS A N 1
ATOM 1467 C CA . LYS A 1 181 ? -5.901 7.776 -3.166 1.00 96.69 181 LYS A CA 1
ATOM 1468 C C . LYS A 1 181 ? -5.760 6.255 -3.215 1.00 96.69 181 LYS A C 1
ATOM 1470 O O . LYS A 1 181 ? -5.081 5.743 -4.103 1.00 96.69 181 LYS A O 1
ATOM 1475 N N . MET A 1 182 ? -6.352 5.528 -2.264 1.00 97.19 182 MET A N 1
ATOM 1476 C CA . MET A 1 182 ? -6.321 4.065 -2.278 1.00 97.19 182 MET A CA 1
ATOM 1477 C C . MET A 1 182 ? -7.105 3.506 -3.461 1.00 97.19 182 MET A C 1
ATOM 1479 O O . MET A 1 182 ? -6.607 2.613 -4.146 1.00 97.19 182 MET A O 1
ATOM 1483 N N . TRP A 1 183 ? -8.286 4.063 -3.734 1.00 97.94 183 TRP A N 1
ATOM 1484 C CA . TRP A 1 183 ? -9.083 3.702 -4.901 1.00 97.94 183 TRP A CA 1
ATOM 1485 C C . TRP A 1 183 ? -8.305 3.903 -6.205 1.00 97.94 183 TRP A C 1
ATOM 1487 O O . TRP A 1 183 ? -8.093 2.937 -6.938 1.00 97.94 183 TRP A O 1
ATOM 1497 N N . GLU A 1 184 ? -7.784 5.108 -6.439 1.00 98.12 184 GLU A N 1
ATOM 1498 C CA . GLU A 1 184 ? -7.009 5.453 -7.640 1.00 98.12 184 GLU A CA 1
ATOM 1499 C C . GLU A 1 184 ? -5.754 4.585 -7.784 1.00 98.12 184 GLU A C 1
ATOM 1501 O O . GLU A 1 184 ? -5.419 4.126 -8.877 1.00 98.12 184 GLU A O 1
ATOM 1506 N N . ALA A 1 185 ? -5.063 4.308 -6.674 1.00 98.25 185 ALA A N 1
ATOM 1507 C CA . ALA A 1 185 ? -3.921 3.405 -6.674 1.00 98.25 185 ALA A CA 1
ATOM 1508 C C . ALA A 1 185 ? -4.324 1.984 -7.093 1.00 98.25 185 ALA A C 1
ATOM 1510 O O . ALA A 1 185 ? -3.581 1.346 -7.837 1.00 98.25 185 ALA A O 1
ATOM 1511 N N . SER A 1 186 ? -5.493 1.496 -6.663 1.00 97.94 186 SER A N 1
ATOM 1512 C CA . SER A 1 186 ? -5.994 0.178 -7.065 1.00 97.94 186 SER A CA 1
ATOM 1513 C C . SER A 1 186 ? -6.345 0.124 -8.555 1.00 97.94 186 SER A C 1
ATOM 1515 O O . SER A 1 186 ? -5.937 -0.818 -9.230 1.00 97.94 186 SER A O 1
ATOM 1517 N N . GLU A 1 187 ? -6.999 1.155 -9.101 1.00 98.44 187 GLU A N 1
ATOM 1518 C CA . GLU A 1 187 ? -7.286 1.256 -10.541 1.00 98.44 187 GLU A CA 1
ATOM 1519 C C . GLU A 1 187 ? -5.993 1.323 -11.354 1.00 98.44 187 GLU A C 1
ATOM 1521 O O . GLU A 1 187 ? -5.854 0.683 -12.400 1.00 98.44 187 GLU A O 1
ATOM 1526 N N . ARG A 1 188 ? -4.993 2.055 -10.849 1.00 98.31 188 ARG A N 1
ATOM 1527 C CA . ARG A 1 188 ? -3.698 2.137 -11.514 1.00 98.31 188 ARG A CA 1
ATOM 1528 C C . ARG A 1 188 ? -2.960 0.802 -11.505 1.00 98.31 188 ARG A C 1
ATOM 1530 O O . ARG A 1 188 ? -2.359 0.448 -12.516 1.00 98.31 188 ARG A O 1
ATOM 1537 N N . LEU A 1 189 ? -2.998 0.073 -10.393 1.00 98.25 189 LEU A N 1
ATOM 1538 C CA . LEU A 1 189 ? -2.413 -1.265 -10.286 1.00 98.25 189 LEU A CA 1
ATOM 1539 C C . LEU A 1 189 ? -3.098 -2.253 -11.233 1.00 98.25 189 LEU A C 1
ATOM 1541 O O . LEU A 1 189 ? -2.405 -3.002 -11.912 1.00 98.25 189 LEU A O 1
ATOM 1545 N N . GLU A 1 190 ? -4.422 -2.199 -11.356 1.00 97.88 190 GLU A N 1
ATOM 1546 C CA . GLU A 1 190 ? -5.170 -3.003 -12.327 1.00 97.88 190 GLU A CA 1
ATOM 1547 C C . GLU A 1 190 ? -4.752 -2.708 -13.770 1.00 97.88 190 GLU A C 1
ATOM 1549 O O . GLU A 1 190 ? -4.430 -3.628 -14.522 1.00 97.88 190 GLU A O 1
ATOM 1554 N N . ALA A 1 191 ? -4.648 -1.428 -14.138 1.00 98.19 191 ALA A N 1
ATOM 1555 C CA . ALA A 1 191 ? -4.171 -1.036 -15.461 1.00 98.19 191 ALA A CA 1
ATOM 1556 C C . ALA A 1 191 ? -2.730 -1.509 -15.741 1.00 98.19 191 ALA A C 1
ATOM 1558 O O . ALA A 1 191 ? -2.380 -1.777 -16.888 1.00 98.19 191 ALA A O 1
ATOM 1559 N N . LEU A 1 192 ? -1.878 -1.595 -14.713 1.00 97.94 192 LEU A N 1
ATOM 1560 C CA . LEU A 1 192 ? -0.513 -2.113 -14.841 1.00 97.94 192 LEU A CA 1
ATOM 1561 C C . LEU A 1 192 ? -0.468 -3.644 -14.917 1.00 97.94 192 LEU A C 1
ATOM 1563 O O . LEU A 1 192 ? 0.386 -4.173 -15.623 1.00 97.94 192 LEU A O 1
ATOM 1567 N N . ALA A 1 193 ? -1.370 -4.345 -14.228 1.00 96.56 193 ALA A N 1
ATOM 1568 C CA . ALA A 1 193 ? -1.408 -5.806 -14.200 1.00 96.56 193 ALA A CA 1
ATOM 1569 C C . ALA A 1 193 ? -1.675 -6.399 -15.592 1.00 96.56 193 ALA A C 1
ATOM 1571 O O . ALA A 1 193 ? -1.052 -7.383 -15.971 1.00 96.56 193 ALA A O 1
ATOM 1572 N N . VAL A 1 194 ? -2.540 -5.755 -16.382 1.00 96.19 194 VAL A N 1
ATOM 1573 C CA . VAL A 1 194 ? -2.888 -6.198 -17.746 1.00 96.19 194 VAL A CA 1
ATOM 1574 C C . VAL A 1 194 ? -1.977 -5.625 -18.834 1.00 96.19 194 VAL A C 1
ATOM 1576 O O . VAL A 1 194 ? -2.161 -5.907 -20.015 1.00 96.19 194 VAL A O 1
ATOM 1579 N N . ARG A 1 195 ? -1.012 -4.776 -18.469 1.00 96.00 195 ARG A N 1
ATOM 1580 C CA . ARG A 1 195 ? -0.119 -4.142 -19.438 1.00 96.00 195 ARG A CA 1
ATOM 1581 C C . ARG A 1 195 ? 0.995 -5.105 -19.836 1.00 96.00 195 ARG A C 1
ATOM 1583 O O . ARG A 1 195 ? 1.769 -5.508 -18.974 1.00 96.00 195 ARG A O 1
ATOM 1590 N N . GLU A 1 196 ? 1.121 -5.388 -21.129 1.00 93.31 196 GLU A N 1
ATOM 1591 C CA . GLU A 1 196 ? 2.187 -6.247 -21.670 1.00 93.31 196 GLU A CA 1
ATOM 1592 C C . GLU A 1 196 ? 3.565 -5.579 -21.594 1.00 93.31 196 GLU A C 1
ATOM 1594 O O . GLU A 1 196 ? 4.543 -6.185 -21.165 1.00 93.31 196 GLU A O 1
ATOM 1599 N N . ASP A 1 197 ? 3.636 -4.298 -21.961 1.00 91.81 197 ASP A N 1
ATOM 1600 C CA . ASP A 1 197 ? 4.894 -3.562 -21.984 1.00 91.81 197 ASP A CA 1
ATOM 1601 C C . ASP A 1 197 ? 5.230 -2.907 -20.644 1.00 91.81 197 ASP A C 1
ATOM 1603 O O . ASP A 1 197 ? 4.406 -2.229 -20.016 1.00 91.81 197 ASP A O 1
ATOM 1607 N N . VAL A 1 198 ? 6.513 -2.970 -20.288 1.00 91.50 198 VAL A N 1
ATOM 1608 C CA . VAL A 1 198 ? 7.080 -2.229 -19.160 1.00 91.50 198 VAL A CA 1
ATOM 1609 C C . VAL A 1 198 ? 6.756 -0.729 -19.297 1.00 91.50 198 VAL A C 1
ATOM 1611 O O . VAL A 1 198 ? 7.113 -0.104 -20.304 1.00 91.50 198 VAL A O 1
ATOM 1614 N N . PRO A 1 199 ? 6.156 -0.080 -18.278 1.00 92.75 199 PRO A N 1
ATOM 1615 C CA . PRO A 1 199 ? 5.857 1.345 -18.327 1.00 92.75 199 PRO A CA 1
ATOM 1616 C C . PRO A 1 199 ? 7.098 2.194 -18.623 1.00 92.75 199 PRO A C 1
ATOM 1618 O O . PRO A 1 199 ? 8.169 2.034 -18.015 1.00 92.75 199 PRO A O 1
ATOM 1621 N N . ARG A 1 200 ? 6.956 3.151 -19.546 1.00 88.94 200 ARG A N 1
ATOM 1622 C CA . ARG A 1 200 ? 7.985 4.168 -19.790 1.00 88.94 200 ARG A CA 1
ATOM 1623 C C . ARG A 1 200 ? 8.136 5.040 -18.544 1.00 88.94 200 ARG A C 1
ATOM 1625 O O . ARG A 1 200 ? 7.157 5.557 -18.020 1.00 88.94 200 ARG A O 1
ATOM 1632 N N . ALA A 1 201 ? 9.369 5.206 -18.083 1.00 88.38 201 ALA A N 1
ATOM 1633 C CA . ALA A 1 201 ? 9.704 6.008 -16.916 1.00 88.38 201 ALA A CA 1
ATOM 1634 C C . ALA A 1 201 ? 11.047 6.708 -17.137 1.00 88.38 201 ALA A C 1
ATOM 1636 O O . ALA A 1 201 ? 11.949 6.147 -17.765 1.00 88.38 201 ALA A O 1
ATOM 1637 N N . ARG A 1 202 ? 11.169 7.923 -16.598 1.00 89.06 202 ARG A N 1
ATOM 1638 C CA . ARG A 1 202 ? 12.436 8.661 -16.500 1.00 89.06 202 ARG A CA 1
ATOM 1639 C C . ARG A 1 202 ? 13.206 8.237 -15.250 1.00 89.06 202 ARG A C 1
ATOM 1641 O O . ARG A 1 202 ? 12.587 7.816 -14.272 1.00 89.06 202 ARG A O 1
ATOM 1648 N N . ALA A 1 203 ? 14.524 8.418 -15.260 1.00 90.75 203 ALA A N 1
ATOM 1649 C CA . ALA A 1 203 ? 15.331 8.270 -14.057 1.00 90.75 203 ALA A CA 1
ATOM 1650 C C . ALA A 1 203 ? 14.840 9.237 -12.964 1.00 90.75 203 ALA A C 1
ATOM 1652 O O . ALA A 1 203 ? 14.551 10.408 -13.223 1.00 90.75 203 ALA A O 1
ATOM 1653 N N . ILE A 1 204 ? 14.736 8.735 -11.736 1.00 91.50 204 ILE A N 1
ATOM 1654 C CA . ILE A 1 204 ? 14.330 9.493 -10.548 1.00 91.50 204 ILE A CA 1
ATOM 1655 C C . ILE A 1 204 ? 15.353 9.275 -9.426 1.00 91.50 204 ILE A C 1
ATOM 1657 O O . ILE A 1 204 ? 16.076 8.279 -9.453 1.00 91.50 204 ILE A O 1
ATOM 1661 N N . PRO A 1 205 ? 15.410 10.139 -8.393 1.00 90.25 205 PRO A N 1
ATOM 1662 C CA . PRO A 1 205 ? 16.372 9.979 -7.298 1.00 90.25 205 PRO A CA 1
ATOM 1663 C C . PRO A 1 205 ? 16.322 8.608 -6.608 1.00 90.25 205 PRO A C 1
ATOM 1665 O O . PRO A 1 205 ? 17.352 8.111 -6.157 1.00 90.25 205 PRO A O 1
ATOM 1668 N N . LEU A 1 206 ? 15.142 7.975 -6.565 1.00 88.69 206 LEU A N 1
ATOM 1669 C CA . LEU A 1 206 ? 14.955 6.632 -6.013 1.00 88.69 206 LEU A CA 1
ATOM 1670 C C . LEU A 1 206 ? 15.772 5.561 -6.754 1.00 88.69 206 LEU A C 1
ATOM 1672 O O . LEU A 1 206 ? 16.209 4.607 -6.107 1.00 88.69 206 LEU A O 1
ATOM 1676 N N . CYS A 1 207 ? 15.993 5.710 -8.067 1.00 90.44 207 CYS A N 1
ATOM 1677 C CA . CYS A 1 207 ? 16.640 4.698 -8.907 1.00 90.44 207 CYS A CA 1
ATOM 1678 C C . CYS A 1 207 ? 18.019 4.291 -8.373 1.00 90.44 207 CYS A C 1
ATOM 1680 O O . CYS A 1 207 ? 18.283 3.101 -8.259 1.00 90.44 207 CYS A O 1
ATOM 1682 N N . LYS A 1 208 ? 18.801 5.252 -7.857 1.00 87.12 208 LYS A N 1
ATOM 1683 C CA . LYS A 1 208 ? 20.134 5.045 -7.247 1.00 87.12 208 LYS A CA 1
ATOM 1684 C C . LYS A 1 208 ? 20.172 4.029 -6.100 1.00 87.12 208 LYS A C 1
ATOM 1686 O O . LYS A 1 208 ? 21.234 3.605 -5.663 1.00 87.12 208 LYS A O 1
ATOM 1691 N N . THR A 1 209 ? 19.016 3.726 -5.514 1.00 84.75 209 THR A N 1
ATOM 1692 C CA . THR A 1 209 ? 18.882 2.794 -4.384 1.00 84.75 209 THR A CA 1
ATOM 1693 C C . THR A 1 209 ? 17.828 1.719 -4.636 1.00 84.75 209 THR A C 1
ATOM 1695 O O . THR A 1 209 ? 17.484 0.969 -3.721 1.00 84.75 209 THR A O 1
ATOM 1698 N N . CYS A 1 210 ? 17.278 1.666 -5.851 1.00 87.12 210 CYS A N 1
ATOM 1699 C CA . CYS A 1 210 ? 16.237 0.728 -6.221 1.00 87.12 210 CYS A CA 1
ATOM 1700 C C . CYS A 1 210 ? 16.857 -0.639 -6.513 1.00 87.12 210 CYS A C 1
ATOM 1702 O O . CYS A 1 210 ? 17.749 -0.758 -7.343 1.00 87.12 210 CYS A O 1
ATOM 1704 N N . SER A 1 211 ? 16.332 -1.693 -5.890 1.00 83.12 211 SER A N 1
ATOM 1705 C CA . SER A 1 211 ? 16.785 -3.072 -6.121 1.00 83.12 211 SER A CA 1
ATOM 1706 C C . SER A 1 211 ? 16.529 -3.584 -7.546 1.00 83.12 211 SER A C 1
ATOM 1708 O O . SER A 1 211 ? 17.012 -4.650 -7.898 1.00 83.12 211 SER A O 1
ATOM 1710 N N . LEU A 1 212 ? 15.755 -2.849 -8.349 1.00 85.25 212 LEU A N 1
ATOM 1711 C CA . LEU A 1 212 ? 15.426 -3.177 -9.739 1.00 85.25 212 LEU A CA 1
ATOM 1712 C C . LEU A 1 212 ? 16.189 -2.313 -10.751 1.00 85.25 212 LEU A C 1
ATOM 1714 O O . LEU A 1 212 ? 15.958 -2.456 -11.948 1.00 85.25 212 LEU A O 1
ATOM 1718 N N . ALA A 1 213 ? 17.065 -1.406 -10.300 1.00 83.88 213 ALA A N 1
ATOM 1719 C CA . ALA A 1 213 ? 17.672 -0.398 -11.167 1.00 83.88 213 ALA A CA 1
ATOM 1720 C C . ALA A 1 213 ? 18.409 -1.020 -12.369 1.00 83.88 213 ALA A C 1
ATOM 1722 O O . ALA A 1 213 ? 18.103 -0.661 -13.508 1.00 83.88 213 ALA A O 1
ATOM 1723 N N . GLY A 1 214 ? 19.225 -2.053 -12.120 1.00 80.12 214 GLY A N 1
ATOM 1724 C CA . GLY A 1 214 ? 19.989 -2.769 -13.153 1.00 80.12 214 GLY A CA 1
ATOM 1725 C C . GLY A 1 214 ? 19.144 -3.583 -14.139 1.00 80.12 214 GLY A C 1
ATOM 1726 O O . GLY A 1 214 ? 19.607 -3.914 -15.222 1.00 80.12 214 GLY A O 1
ATOM 1727 N N . PHE A 1 215 ? 17.878 -3.864 -13.813 1.00 78.56 215 PHE A N 1
ATOM 1728 C CA . PHE A 1 215 ? 16.925 -4.510 -14.730 1.00 78.56 215 PHE A CA 1
ATOM 1729 C C . PHE A 1 215 ? 16.009 -3.504 -15.431 1.00 78.56 215 PHE A C 1
ATOM 1731 O O . PHE A 1 215 ? 15.264 -3.859 -16.341 1.00 78.56 215 PHE A O 1
ATOM 1738 N N . CYS A 1 216 ? 16.025 -2.243 -14.995 1.00 83.19 216 CYS A N 1
ATOM 1739 C CA . CYS A 1 216 ? 15.162 -1.193 -15.520 1.00 83.19 216 CYS A CA 1
ATOM 1740 C C . CYS A 1 216 ? 15.905 -0.172 -16.397 1.00 83.19 216 CYS A C 1
ATOM 1742 O O . CYS A 1 216 ? 15.247 0.730 -16.925 1.00 83.19 216 CYS A O 1
ATOM 1744 N N . GLY A 1 217 ? 17.230 -0.323 -16.542 1.00 76.00 217 GLY A N 1
ATOM 1745 C CA . GLY A 1 217 ? 18.110 0.545 -17.332 1.00 76.00 217 GLY A CA 1
ATOM 1746 C C . GLY A 1 217 ? 18.290 1.947 -16.746 1.00 76.00 217 GLY A C 1
ATOM 1747 O O . GLY A 1 217 ? 18.499 2.892 -17.500 1.00 76.00 217 GLY A O 1
ATOM 1748 N N . HIS A 1 218 ? 18.118 2.090 -15.427 1.00 80.62 218 HIS A N 1
ATOM 1749 C CA . HIS A 1 218 ? 18.277 3.356 -14.694 1.00 80.62 218 HIS A CA 1
ATOM 1750 C C . HIS A 1 218 ? 19.128 3.175 -13.424 1.00 80.62 218 HIS A C 1
ATOM 1752 O O . HIS A 1 218 ? 18.870 3.840 -12.419 1.00 80.62 218 HIS A O 1
ATOM 1758 N N . ASP A 1 219 ? 20.058 2.224 -13.432 1.00 65.75 219 ASP A N 1
ATOM 1759 C CA . ASP A 1 219 ? 21.090 2.037 -12.403 1.00 65.75 219 ASP A CA 1
ATOM 1760 C C . ASP A 1 219 ? 22.151 3.143 -12.366 1.00 65.75 219 ASP A C 1
ATOM 1762 O O . ASP A 1 219 ? 22.393 3.807 -13.399 1.00 65.75 219 ASP A O 1
#

Radius of gyration: 20.76 Å; chains: 1; bounding box: 47×69×45 Å

Foldseek 3Di:
DDDDDDDDDDDDDDDDPDPDPPPPDPPDDPQDDDDDFDCDLVPPPCLVVLQVLCVVQLNALLLLLDVLVDLLSSLCVSVVNDDLVVDPVSVVVVVVLVVQPPDDCVCPPVRHDDFSDADPNQQETEHEDQACPPVVSNLSSQLVNQSSCCSVVVGGHWGWYQHPVVRDIDTRDPDPVSSVSSVVSSVSSVVSSPDPDRDDDDADPCLVVDPCNVVVVRD

Sequence (219 aa):
MREGRNPAFSPDEALSPDGKSRVSLPLFFFCPVHKRRTIMIQNWKHADAFYERVDRLGLHGLHFQHVVLCERRAWMYLHNINFAQWYGRVQTGTAKHSTSYARDHSTDGLFGLAPDRIDWENCVVYENKGSGGAVEASNNQTAFYALMLSIATGREWQAVTHVLSTRKRRDVVLDEHRLQKMWEASERLEALAVREDVPRARAIPLCKTCSLAGFCGHD

Secondary structure (DSSP, 8-state):
----------------S---------S-----------STTTT-TTHHHHHHHHHHTT--HHHHHHHHH-HHHHHHHHTT---GGGSHHHHHHHHHHHTT----GGGTTSTT---SEEETTTTEEEEEESSS-SHHHHHHHHHHHHHHHHHHHSS--EEEEEETTTTEEEEE---HHHHHHHHHHHHHHHHHHT-SSPPP----GGGGG-TTHHHHT--

pLDDT: mean 74.33, std 24.13, range [28.14, 98.44]

Organism: NCBI:txid45655